Protein AF-A0A0D0CXE2-F1 (afdb_monomer)

Sequence (225 aa):
MHPHSPSPQDLVGNPVVQSDLTDAEIGMLERRLPGWIECSKDKKGDNFKAVCDELRALPYVTTLNRSQWDSRKKQYKMWMYNHGRGRAQEALTKYQQQWMARAVVVRTKKAEITALIQEKKGAQPGEAEMISNYQWAVSQVMGNMTEAELEEAEKGAMRWNSERPPLVVQADTAAHKGKQYARKFASTMWKQCGMRVVILEAWLNEAEQVMVSRWVFQVVARAPF

Foldseek 3Di:
DDDDDDDPDPDPDPPPPPQPDDPVLVVLLVVLLVVCLPDDPVCNVVSLVVSLVVSCPDPVNVPDDPVRSVVVSVSSVVVSVVSSPPPPPPPPVPPDDQFALLNLCCVVCVVVLQVCCCVPVVDHPPDPSSVVCSVVSSCVVVVPDDPVSSVVSRVLSVCCRVPNHDQQVVVVCCVPCVVVSVQVVQVSCCVPPVDFDKDWDWGAHNVRDIDIDIDGDDPDDPDDD

Organism: NCBI:txid930991

Mean predicted aligned error: 16.27 Å

Solvent-accessible surface area (backbone atoms only — not comparable to full-atom values): 13568 Å² total; per-residue (Å²): 142,82,83,85,77,82,79,94,77,90,79,82,67,77,81,72,76,77,71,94,65,51,71,72,57,48,55,52,50,60,72,48,35,62,62,61,51,74,44,52,81,86,49,44,62,61,54,50,48,54,53,48,58,58,52,47,69,36,81,72,50,62,71,49,52,73,68,56,47,57,52,48,52,50,52,52,50,51,50,49,51,63,67,38,48,59,74,64,83,68,54,87,71,66,79,67,72,78,56,40,29,68,59,41,43,58,64,76,43,40,65,60,38,51,51,50,37,31,74,78,66,67,39,51,94,88,42,73,59,40,64,72,45,42,65,58,30,47,52,52,56,60,70,71,49,52,72,68,58,51,50,49,24,38,54,48,11,54,47,32,60,74,72,55,62,58,47,58,57,48,30,53,45,43,74,75,40,39,68,58,51,54,51,51,52,43,53,48,40,30,74,78,68,72,41,84,59,78,48,77,49,74,48,44,37,76,84,70,44,81,43,76,50,77,49,79,74,84,80,79,76,80,74,88,126

Nearest PDB structures (foldseek):
  7v2q-assembly1_T  TM=4.715E-01  e=7.063E+00  Thermus thermophilus HB8

Structure (mmCIF, N/CA/C/O backbone):
data_AF-A0A0D0CXE2-F1
#
_entry.id   AF-A0A0D0CXE2-F1
#
loop_
_atom_site.group_PDB
_atom_site.id
_atom_site.type_symbol
_atom_site.label_atom_id
_atom_site.label_alt_id
_atom_site.label_comp_id
_atom_site.label_asym_id
_atom_site.label_entity_id
_atom_site.label_seq_id
_atom_site.pdbx_PDB_ins_code
_atom_site.Cartn_x
_atom_site.Cartn_y
_atom_site.Cartn_z
_atom_site.occupancy
_atom_site.B_iso_or_equiv
_atom_site.auth_seq_id
_atom_site.auth_comp_id
_atom_site.auth_asym_id
_atom_site.auth_atom_id
_atom_site.pdbx_PDB_model_num
ATOM 1 N N . MET A 1 1 ? -21.503 -32.189 -35.356 1.00 39.09 1 MET A N 1
ATOM 2 C CA . MET A 1 1 ? -20.288 -31.873 -36.132 1.00 39.09 1 MET A CA 1
ATOM 3 C C . MET A 1 1 ? -20.519 -30.593 -36.916 1.00 39.09 1 MET A C 1
ATOM 5 O O . MET A 1 1 ? -21.258 -30.620 -37.883 1.00 39.09 1 MET A O 1
ATOM 9 N N . HIS A 1 2 ? -19.987 -29.477 -36.431 1.00 31.95 2 HIS A N 1
ATOM 10 C CA . HIS A 1 2 ? -19.146 -28.511 -37.148 1.00 31.95 2 HIS A CA 1
ATOM 11 C C . HIS A 1 2 ? -18.855 -27.359 -36.170 1.00 31.95 2 HIS A C 1
ATOM 13 O O . HIS A 1 2 ? -19.727 -27.016 -35.369 1.00 31.95 2 HIS A O 1
ATOM 19 N N . PRO A 1 3 ? -17.619 -26.839 -36.143 1.00 32.34 3 PRO A N 1
ATOM 20 C CA . PRO A 1 3 ? -17.159 -25.929 -35.108 1.00 32.34 3 PRO A CA 1
ATOM 21 C C . PRO A 1 3 ? -17.537 -24.488 -35.462 1.00 32.34 3 PRO A C 1
ATOM 23 O O . PRO A 1 3 ? -17.290 -24.031 -36.576 1.00 32.34 3 PRO A O 1
ATOM 26 N N . HIS A 1 4 ? -18.109 -23.763 -34.504 1.00 30.97 4 HIS A N 1
ATOM 27 C CA . HIS A 1 4 ? -18.231 -22.315 -34.607 1.00 30.97 4 HIS A CA 1
ATOM 28 C C . HIS A 1 4 ? -16.854 -21.678 -34.400 1.00 30.97 4 HIS A C 1
ATOM 30 O O . HIS A 1 4 ? -16.266 -21.759 -33.322 1.00 30.97 4 HIS A O 1
ATOM 36 N N . SER A 1 5 ? -16.351 -21.063 -35.467 1.00 36.66 5 SER A N 1
ATOM 37 C CA . SER A 1 5 ? -15.216 -20.144 -35.463 1.00 36.66 5 SER A CA 1
ATOM 38 C C . SER A 1 5 ? -15.461 -18.983 -34.486 1.00 36.66 5 SER A C 1
ATOM 40 O O . SER A 1 5 ? -16.568 -18.439 -34.480 1.00 36.66 5 SER A O 1
ATOM 42 N N . PRO A 1 6 ? -14.465 -18.541 -33.698 1.00 33.31 6 PRO A N 1
ATOM 43 C CA . PRO A 1 6 ? -14.589 -17.316 -32.920 1.00 33.31 6 PRO A CA 1
ATOM 44 C C . PRO A 1 6 ? -14.423 -16.087 -33.822 1.00 33.31 6 PRO A C 1
ATOM 46 O O . PRO A 1 6 ? -13.453 -15.980 -34.576 1.00 33.31 6 PRO A O 1
ATOM 49 N N . SER A 1 7 ? -15.369 -15.154 -33.715 1.00 30.58 7 SER A N 1
ATOM 50 C CA . SER A 1 7 ? -15.305 -13.815 -34.306 1.00 30.58 7 SER A CA 1
ATOM 51 C C . SER A 1 7 ? -14.088 -13.020 -33.793 1.00 30.58 7 SER A C 1
ATOM 53 O O . SER A 1 7 ? -13.761 -13.095 -32.607 1.00 30.58 7 SER A O 1
ATOM 55 N N . PRO A 1 8 ? -13.428 -12.217 -34.646 1.00 36.06 8 PRO A N 1
ATOM 56 C CA . PRO A 1 8 ? -12.199 -11.506 -34.308 1.00 36.06 8 PRO A CA 1
ATOM 57 C C . PRO A 1 8 ? -12.499 -10.143 -33.669 1.00 36.06 8 PRO A C 1
ATOM 59 O O . PRO A 1 8 ? -12.524 -9.142 -34.379 1.00 36.06 8 PRO A O 1
ATOM 62 N N . GLN A 1 9 ? -12.738 -10.073 -32.353 1.00 37.38 9 GLN A N 1
ATOM 63 C CA . GLN A 1 9 ? -12.890 -8.772 -31.667 1.00 37.38 9 GLN A CA 1
ATOM 64 C C . GLN A 1 9 ? -12.234 -8.613 -30.285 1.00 37.38 9 GLN A C 1
ATOM 66 O O . GLN A 1 9 ? -12.416 -7.568 -29.678 1.00 37.38 9 GLN A O 1
ATOM 71 N N . ASP A 1 10 ? -11.360 -9.517 -29.832 1.00 34.19 10 ASP A N 1
ATOM 72 C CA . ASP A 1 10 ? -10.599 -9.294 -28.586 1.00 34.19 10 ASP A CA 1
ATOM 73 C C . ASP A 1 10 ? -9.086 -9.212 -28.822 1.00 34.19 10 ASP A C 1
ATOM 75 O O . ASP A 1 10 ? -8.303 -10.069 -28.420 1.00 34.19 10 ASP A O 1
ATOM 79 N N . LEU A 1 11 ? -8.664 -8.124 -29.466 1.00 35.59 11 LEU A N 1
ATOM 80 C CA . LEU A 1 11 ? -7.286 -7.626 -29.414 1.00 35.59 11 LEU A CA 1
ATOM 81 C C . LEU A 1 11 ? -7.286 -6.109 -29.202 1.00 35.59 11 LEU A C 1
ATOM 83 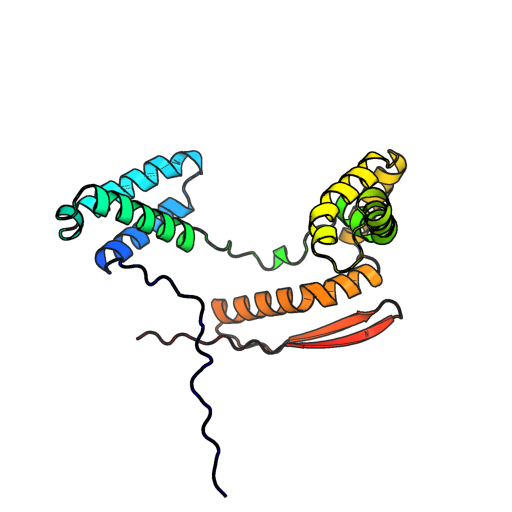O O . LEU A 1 11 ? -6.683 -5.358 -29.959 1.00 35.59 11 LEU A O 1
ATOM 87 N N . VAL A 1 12 ? -7.921 -5.638 -28.128 1.00 37.00 12 VAL A N 1
ATOM 88 C CA . VAL A 1 12 ? -7.586 -4.316 -27.576 1.00 37.00 12 VAL A CA 1
ATOM 89 C C . VAL A 1 12 ? -6.545 -4.518 -26.481 1.00 37.00 12 VAL A C 1
ATOM 91 O O . VAL A 1 12 ? -6.781 -4.365 -25.284 1.00 37.00 12 VAL A O 1
ATOM 94 N N . GLY A 1 13 ? -5.346 -4.908 -26.916 1.00 33.09 13 GLY A N 1
ATOM 95 C CA . GLY A 1 13 ? -4.155 -4.577 -26.155 1.00 33.09 13 GLY A CA 1
ATOM 96 C C . GLY A 1 13 ? -4.063 -3.056 -26.104 1.00 33.09 13 GLY A C 1
ATOM 97 O O . GLY A 1 13 ? -4.199 -2.400 -27.135 1.00 33.09 13 GLY A O 1
ATOM 98 N N . ASN A 1 14 ? -3.856 -2.490 -24.913 1.00 29.08 14 ASN A N 1
ATOM 99 C CA . ASN A 1 14 ? -3.463 -1.087 -24.779 1.00 29.08 14 ASN A CA 1
ATOM 100 C C . ASN A 1 14 ? -2.402 -0.765 -25.841 1.00 29.08 14 ASN A C 1
ATOM 102 O O . ASN A 1 14 ? -1.470 -1.570 -25.973 1.00 29.08 14 ASN A O 1
ATOM 106 N N . PRO A 1 15 ? -2.502 0.359 -26.575 1.00 27.05 15 PRO A N 1
ATOM 107 C CA . PRO A 1 15 ? -1.498 0.705 -27.561 1.00 27.05 15 PRO A CA 1
ATOM 108 C C . PRO A 1 15 ? -0.170 0.846 -26.825 1.00 27.05 15 PRO A C 1
ATOM 110 O O . PRO A 1 15 ? 0.078 1.802 -26.088 1.00 27.05 15 PRO A O 1
ATOM 113 N N . VAL A 1 16 ? 0.685 -0.161 -26.990 1.00 35.72 16 VAL A N 1
ATOM 114 C CA . VAL A 1 16 ? 2.109 0.001 -26.772 1.00 35.72 16 VAL A CA 1
ATOM 115 C C . VAL A 1 16 ? 2.475 1.083 -27.765 1.00 35.72 16 VAL A C 1
ATOM 117 O O . VAL A 1 16 ? 2.415 0.845 -28.967 1.00 35.72 16 VAL A O 1
ATOM 120 N N . VAL A 1 17 ? 2.759 2.285 -27.270 1.00 36.84 17 VAL A N 1
ATOM 121 C CA . VAL A 1 17 ? 3.390 3.323 -28.077 1.00 36.84 17 VAL A CA 1
ATOM 122 C C . VAL A 1 17 ? 4.710 2.708 -28.534 1.00 36.84 17 VAL A C 1
ATOM 124 O O . VAL A 1 17 ? 5.677 2.679 -27.772 1.00 36.84 17 VAL A O 1
ATOM 127 N N . GLN A 1 18 ? 4.712 2.100 -29.723 1.00 40.69 18 GLN A N 1
ATOM 128 C CA . GLN A 1 18 ? 5.929 1.765 -30.441 1.00 40.69 18 GLN A CA 1
ATOM 129 C C . GLN A 1 18 ? 6.691 3.079 -30.524 1.00 40.69 18 GLN A C 1
ATOM 131 O O . GLN A 1 18 ? 6.188 4.074 -31.039 1.00 40.69 18 GLN A O 1
ATOM 136 N N . SER A 1 19 ? 7.844 3.135 -29.871 1.00 55.12 19 SER A N 1
ATOM 137 C CA . SER A 1 19 ? 8.679 4.316 -29.951 1.00 55.12 19 SER A CA 1
ATOM 138 C C . SER A 1 19 ? 9.238 4.375 -31.368 1.00 55.12 19 SER A C 1
ATOM 140 O O . SER A 1 19 ? 9.949 3.451 -31.749 1.00 55.12 19 SER A O 1
ATOM 142 N N . ASP A 1 20 ? 8.973 5.451 -32.111 1.00 74.31 20 ASP A N 1
ATOM 143 C CA . ASP A 1 20 ? 9.550 5.729 -33.442 1.00 74.31 20 ASP A CA 1
ATOM 144 C C . ASP A 1 20 ? 11.071 6.009 -33.394 1.00 74.31 20 ASP A C 1
ATOM 146 O O . ASP A 1 20 ? 11.587 6.812 -34.175 1.00 74.31 20 ASP A O 1
ATOM 150 N N . LEU A 1 21 ? 11.772 5.460 -32.401 1.00 84.38 21 LEU A N 1
ATOM 151 C CA . LEU A 1 21 ? 13.201 5.625 -32.187 1.00 84.38 21 LEU A CA 1
ATOM 152 C C . LEU A 1 21 ? 13.940 4.553 -32.983 1.00 84.38 21 LEU A C 1
ATOM 154 O O . LEU A 1 21 ? 13.588 3.378 -32.933 1.00 84.38 21 LEU A O 1
ATOM 158 N N . THR A 1 22 ? 14.969 4.976 -33.697 1.00 86.62 22 THR A N 1
ATOM 159 C CA . THR A 1 22 ? 15.889 4.104 -34.424 1.00 86.62 22 THR A CA 1
ATOM 160 C C . THR A 1 22 ? 16.787 3.330 -33.460 1.00 86.62 22 THR A C 1
ATOM 162 O O . THR A 1 22 ? 17.065 3.782 -32.346 1.00 86.62 22 THR A O 1
ATOM 165 N N . ASP A 1 23 ? 17.328 2.201 -33.914 1.00 84.69 23 ASP A N 1
ATOM 166 C CA . ASP A 1 23 ? 18.249 1.382 -33.114 1.00 84.69 23 ASP A CA 1
ATOM 167 C C . ASP A 1 23 ? 19.507 2.154 -32.687 1.00 84.69 23 ASP A C 1
ATOM 169 O O . ASP A 1 23 ? 20.032 1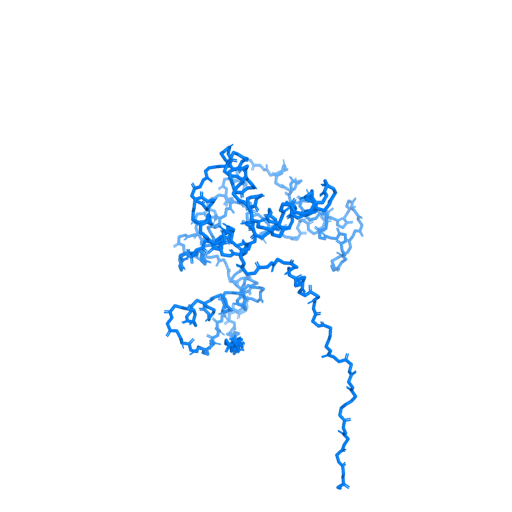.954 -31.593 1.00 84.69 23 ASP A O 1
ATOM 173 N N . ALA A 1 24 ? 19.969 3.098 -33.514 1.00 85.88 24 ALA A N 1
ATOM 174 C CA . ALA A 1 24 ? 21.099 3.965 -33.184 1.00 85.88 24 ALA A CA 1
ATOM 175 C C . ALA A 1 24 ? 20.773 4.940 -32.037 1.00 85.88 24 ALA A C 1
ATOM 177 O O . ALA A 1 24 ? 21.608 5.162 -31.155 1.00 85.88 24 ALA A O 1
ATOM 178 N N . GLU A 1 25 ? 19.561 5.506 -32.027 1.00 90.62 25 GLU A N 1
ATOM 179 C CA . GLU A 1 25 ? 19.078 6.349 -30.929 1.00 90.62 25 GLU A CA 1
ATOM 180 C C . GLU A 1 25 ? 18.903 5.514 -29.652 1.00 90.62 25 GLU A C 1
ATOM 182 O O . GLU A 1 25 ? 19.371 5.924 -28.588 1.00 90.62 25 GLU A O 1
ATOM 187 N N . ILE A 1 26 ? 18.305 4.321 -29.754 1.00 88.88 26 ILE A N 1
ATOM 188 C CA . ILE A 1 26 ? 18.117 3.401 -28.621 1.00 88.88 26 ILE A CA 1
ATOM 189 C C . ILE A 1 26 ? 19.468 2.988 -28.028 1.00 88.88 26 ILE A C 1
ATOM 191 O O . ILE A 1 26 ? 19.671 3.155 -26.828 1.00 88.88 26 ILE A O 1
ATOM 195 N N . GLY A 1 27 ? 20.426 2.552 -28.849 1.00 89.00 27 GLY A N 1
ATOM 196 C CA . GLY A 1 27 ? 21.748 2.140 -28.372 1.00 89.00 27 GLY A CA 1
ATOM 197 C C . GLY A 1 27 ? 22.517 3.270 -27.675 1.00 89.00 27 GLY A C 1
ATOM 198 O O . GLY A 1 27 ? 23.256 3.034 -26.718 1.00 89.00 27 GLY A O 1
ATOM 199 N N . MET A 1 28 ? 22.327 4.525 -28.094 1.00 91.00 28 MET A N 1
ATOM 200 C CA . MET A 1 28 ? 22.912 5.678 -27.401 1.00 91.00 28 MET A CA 1
ATOM 201 C C . MET A 1 28 ? 22.233 5.941 -26.049 1.00 91.00 28 MET A C 1
ATOM 203 O O . MET A 1 28 ? 22.914 6.195 -25.052 1.00 91.00 28 MET A O 1
ATOM 207 N N . LEU A 1 29 ? 20.903 5.847 -25.996 1.00 91.56 29 LEU A N 1
ATOM 208 C CA . LEU A 1 29 ? 20.147 5.982 -24.752 1.00 91.56 29 LEU A CA 1
ATOM 209 C C . LEU A 1 29 ? 20.511 4.878 -23.749 1.00 91.56 29 LEU A C 1
ATOM 211 O O . LEU A 1 29 ? 20.733 5.179 -22.578 1.00 91.56 29 LEU A O 1
ATOM 215 N N . GLU A 1 30 ? 20.659 3.631 -24.198 1.00 87.50 30 GLU A N 1
ATOM 216 C CA . GLU A 1 30 ? 21.101 2.499 -23.375 1.00 87.50 30 GLU A CA 1
ATOM 217 C C . GLU A 1 30 ? 22.495 2.720 -22.783 1.00 87.50 30 GLU A C 1
ATOM 219 O O . GLU A 1 30 ? 22.685 2.540 -21.581 1.00 87.50 30 GLU A O 1
ATOM 224 N N . ARG A 1 31 ? 23.460 3.200 -23.578 1.00 89.94 31 ARG A N 1
ATOM 225 C CA . ARG A 1 31 ? 24.811 3.524 -23.078 1.00 89.94 31 ARG A CA 1
ATOM 226 C C . ARG A 1 31 ? 24.806 4.593 -21.985 1.00 89.94 31 ARG A C 1
ATOM 228 O O . ARG A 1 31 ? 25.639 4.555 -21.083 1.00 89.94 31 ARG A O 1
ATOM 235 N N . ARG A 1 32 ? 23.890 5.562 -22.058 1.00 89.69 32 ARG A N 1
ATOM 236 C CA . ARG A 1 32 ? 23.777 6.666 -21.086 1.00 89.69 32 ARG A CA 1
ATOM 237 C C . ARG A 1 32 ? 22.835 6.356 -19.922 1.00 89.69 32 ARG A C 1
ATOM 239 O O . ARG A 1 32 ? 22.812 7.101 -18.939 1.00 89.69 32 ARG A O 1
ATOM 246 N N . LEU A 1 33 ? 22.093 5.254 -20.001 1.00 87.56 33 LEU A N 1
ATOM 247 C CA . LEU A 1 33 ? 21.104 4.852 -19.012 1.00 87.56 33 LEU A CA 1
ATOM 248 C C . LEU A 1 33 ? 21.686 4.642 -17.600 1.00 87.56 33 LEU A C 1
ATOM 250 O O . LEU A 1 33 ? 21.077 5.166 -16.665 1.00 87.56 33 LEU A O 1
ATOM 254 N N . PRO A 1 34 ? 22.847 3.977 -17.397 1.00 84.88 34 PRO A N 1
ATOM 255 C CA . PRO A 1 34 ? 23.426 3.814 -16.059 1.00 84.88 34 PRO A CA 1
ATOM 256 C C . PRO A 1 34 ? 23.705 5.156 -15.374 1.00 84.88 34 PRO A C 1
ATOM 258 O O . PRO A 1 34 ? 23.247 5.396 -14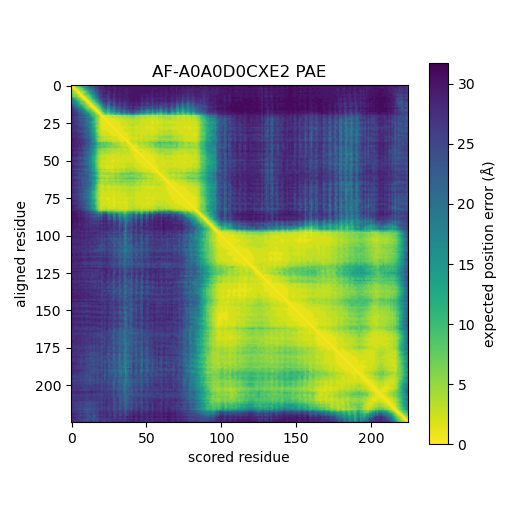.258 1.00 84.88 34 PRO A O 1
ATOM 261 N N . GLY A 1 35 ? 24.330 6.092 -16.097 1.00 83.00 35 GLY A N 1
ATOM 262 C CA . GLY A 1 35 ? 24.608 7.433 -15.582 1.00 83.00 35 GLY A CA 1
ATOM 263 C C . GLY A 1 35 ? 23.338 8.209 -15.226 1.00 83.00 35 GLY A C 1
ATOM 264 O O . GLY A 1 35 ? 23.322 8.945 -14.248 1.00 83.00 35 GLY A O 1
ATOM 265 N N . TRP A 1 36 ? 22.243 8.019 -15.963 1.00 85.50 36 TRP A N 1
ATOM 266 C CA . TRP A 1 36 ? 20.941 8.611 -15.637 1.00 85.50 36 TRP A CA 1
ATOM 267 C C . TRP A 1 36 ? 20.257 7.987 -14.406 1.00 85.50 36 TRP A C 1
ATOM 269 O O . TRP A 1 36 ? 19.517 8.681 -13.692 1.00 85.50 36 TRP A O 1
ATOM 279 N N . ILE A 1 37 ? 20.465 6.687 -14.169 1.00 81.94 37 ILE A N 1
ATOM 280 C CA . ILE A 1 37 ? 19.951 5.965 -12.995 1.00 81.94 37 ILE A CA 1
ATOM 281 C C . ILE A 1 37 ? 20.662 6.447 -11.727 1.00 81.94 37 ILE A C 1
ATOM 283 O O . ILE A 1 37 ? 19.994 6.747 -10.738 1.00 81.94 37 ILE A O 1
ATOM 287 N N . GLU A 1 38 ? 21.987 6.564 -11.776 1.00 80.50 38 GLU A N 1
ATOM 288 C CA . GLU A 1 38 ? 22.838 6.947 -10.640 1.00 80.50 38 GLU A CA 1
ATOM 289 C C . GLU A 1 38 ? 22.813 8.454 -10.345 1.00 80.50 38 GLU A C 1
ATOM 291 O O . GLU A 1 38 ? 23.099 8.895 -9.232 1.00 80.50 38 GLU A O 1
ATOM 296 N N . CYS A 1 39 ? 22.439 9.265 -11.334 1.00 81.25 39 CYS A N 1
ATOM 297 C CA . CYS A 1 39 ? 22.398 10.713 -11.218 1.00 81.25 39 CYS A CA 1
ATOM 298 C C . CYS A 1 39 ? 21.329 11.203 -10.222 1.00 81.25 39 CYS A C 1
ATOM 300 O O . CYS A 1 39 ? 20.137 10.885 -10.335 1.00 81.25 39 CYS A O 1
ATOM 302 N N . SER A 1 40 ? 21.744 12.079 -9.300 1.00 76.81 40 SER A N 1
ATOM 303 C CA . SER A 1 40 ? 20.856 12.781 -8.371 1.00 76.81 40 SER A CA 1
ATOM 304 C C . SER A 1 40 ? 19.841 13.660 -9.112 1.00 76.81 40 SER A C 1
ATOM 306 O O . SER A 1 40 ? 20.056 14.071 -10.256 1.00 76.81 40 SER A O 1
ATOM 308 N N . LYS A 1 41 ? 18.693 13.938 -8.475 1.00 80.25 41 LYS A N 1
ATOM 309 C CA . LYS A 1 41 ? 17.554 14.633 -9.106 1.00 80.25 41 LYS A CA 1
ATOM 310 C C . LYS A 1 41 ? 17.937 16.009 -9.664 1.00 80.25 41 LYS A C 1
ATOM 312 O O . LYS A 1 41 ? 17.471 16.364 -10.743 1.00 80.25 41 LYS A O 1
ATOM 317 N N . ASP A 1 42 ? 18.773 16.742 -8.941 1.00 84.00 42 ASP A N 1
ATOM 318 C CA . ASP A 1 42 ? 19.314 18.055 -9.302 1.00 84.00 42 ASP A CA 1
ATOM 319 C C . ASP A 1 42 ? 20.217 18.004 -10.545 1.00 84.00 42 ASP A C 1
ATOM 321 O O . ASP A 1 42 ? 20.181 18.919 -11.359 1.00 84.00 42 ASP A O 1
ATOM 325 N N . LYS A 1 43 ? 20.925 16.893 -10.773 1.00 85.12 43 LYS A N 1
ATOM 326 C CA . LYS A 1 43 ? 21.846 16.723 -11.909 1.00 85.12 43 LYS A CA 1
ATOM 327 C C . LYS A 1 43 ? 21.199 16.107 -13.156 1.00 85.12 43 LYS A C 1
ATOM 329 O O . LYS A 1 43 ? 21.815 16.062 -14.222 1.00 85.12 43 LYS A O 1
ATOM 334 N N . LYS A 1 44 ? 19.939 15.650 -13.071 1.00 83.94 44 LYS A N 1
ATOM 335 C CA . LYS A 1 44 ? 19.247 14.999 -14.205 1.00 83.94 44 LYS A CA 1
ATOM 336 C C . LYS A 1 44 ? 19.044 15.928 -15.400 1.00 83.94 44 LYS A C 1
ATOM 338 O O . LYS A 1 44 ? 19.019 15.449 -16.530 1.00 83.94 44 LYS A O 1
ATOM 343 N N . GLY A 1 45 ? 18.897 17.234 -15.170 1.00 86.50 45 GLY A N 1
ATOM 344 C CA . GLY A 1 45 ? 18.788 18.221 -16.248 1.00 86.50 45 GLY A CA 1
ATOM 345 C C . GLY A 1 45 ? 20.046 18.260 -17.117 1.00 86.50 45 GLY A C 1
ATOM 346 O O . GLY A 1 45 ? 19.957 18.086 -18.332 1.00 86.50 45 GLY A O 1
ATOM 347 N N . ASP A 1 46 ? 21.207 18.399 -16.479 1.00 87.56 46 ASP A N 1
ATOM 348 C CA . ASP A 1 46 ? 22.505 18.471 -17.156 1.00 87.56 46 ASP A CA 1
ATOM 349 C C . ASP A 1 46 ? 22.879 17.143 -17.815 1.00 87.56 46 ASP A C 1
ATOM 351 O O . ASP A 1 46 ? 23.329 17.116 -18.960 1.00 87.56 46 ASP A O 1
ATOM 355 N N . ASN A 1 47 ? 22.607 16.023 -17.139 1.00 87.00 47 ASN A N 1
ATOM 356 C CA . ASN A 1 47 ? 22.807 14.697 -17.716 1.00 87.00 47 ASN A CA 1
ATOM 357 C C . ASN A 1 47 ? 21.960 14.500 -18.986 1.00 87.00 47 ASN A C 1
ATOM 359 O O . ASN A 1 47 ? 22.477 14.067 -20.014 1.00 87.00 47 ASN A O 1
ATOM 363 N N . PHE A 1 48 ? 20.678 14.882 -18.954 1.00 91.31 48 PHE A N 1
ATOM 364 C CA . PHE A 1 48 ? 19.809 14.784 -20.128 1.00 91.31 48 PHE A CA 1
ATOM 365 C C . PHE A 1 48 ? 20.253 15.701 -21.269 1.00 91.31 48 PHE A C 1
ATOM 367 O O . PHE A 1 48 ? 20.093 15.346 -22.438 1.00 91.31 48 PHE A O 1
ATOM 374 N N . LYS A 1 49 ? 20.819 16.868 -20.948 1.00 91.94 49 LYS A N 1
ATOM 375 C CA . LYS A 1 49 ? 21.395 17.767 -21.948 1.00 91.94 49 LYS A CA 1
ATOM 376 C C . LYS A 1 49 ? 22.556 17.094 -22.686 1.00 91.94 49 LYS A C 1
ATOM 378 O O . LYS A 1 49 ? 22.514 17.051 -23.908 1.00 91.94 49 LYS A O 1
ATOM 383 N N . ALA A 1 50 ? 23.494 16.475 -21.967 1.00 89.81 50 ALA A N 1
ATOM 384 C CA . ALA A 1 50 ? 24.604 15.740 -22.580 1.00 89.81 50 ALA A CA 1
ATOM 385 C C . ALA A 1 50 ? 24.118 14.591 -23.488 1.00 89.81 50 ALA A C 1
ATOM 387 O O . ALA A 1 50 ? 24.587 14.440 -24.613 1.00 89.81 50 ALA A O 1
ATOM 388 N N . VAL A 1 51 ? 23.101 13.839 -23.046 1.00 91.62 51 VAL A N 1
ATOM 389 C CA . VAL A 1 51 ? 22.445 12.804 -23.869 1.00 91.62 51 VAL A CA 1
ATOM 390 C C . VAL A 1 51 ? 21.865 13.396 -25.157 1.00 91.62 51 VAL A C 1
ATOM 392 O O . VAL A 1 51 ? 22.021 12.821 -26.233 1.00 91.62 51 VAL A O 1
ATOM 395 N N . CYS A 1 52 ? 21.200 14.550 -25.065 1.00 92.62 52 CYS A N 1
ATOM 396 C CA . CYS A 1 52 ? 20.663 15.237 -26.236 1.00 92.62 52 CYS A CA 1
ATOM 397 C C . CYS A 1 52 ? 21.765 15.722 -27.183 1.00 92.62 52 CYS A C 1
ATOM 399 O O . CYS A 1 52 ? 21.572 15.638 -28.392 1.00 92.62 52 CYS A O 1
ATOM 401 N N . ASP A 1 53 ? 22.886 16.220 -26.662 1.00 91.94 53 ASP A N 1
ATOM 402 C CA . ASP A 1 53 ? 24.002 16.717 -27.471 1.00 91.94 53 ASP A CA 1
ATOM 403 C C . ASP A 1 53 ? 24.644 15.579 -28.289 1.00 91.94 53 ASP A C 1
ATOM 405 O O . ASP A 1 53 ? 24.895 15.744 -29.482 1.00 91.94 53 ASP A O 1
ATOM 409 N N . GLU A 1 54 ? 24.794 14.388 -27.702 1.00 91.06 54 GLU A N 1
ATOM 410 C CA . GLU A 1 54 ? 25.273 13.189 -28.408 1.00 91.06 54 GLU A CA 1
ATOM 411 C C . GLU A 1 54 ? 24.281 12.660 -29.440 1.00 91.06 54 GLU A C 1
ATOM 413 O O . GLU A 1 54 ? 24.656 12.362 -30.573 1.00 91.06 54 GLU A O 1
ATOM 418 N N . LEU A 1 55 ? 22.998 12.575 -29.081 1.00 91.44 55 LEU A N 1
ATOM 419 C CA . LEU A 1 55 ? 21.959 12.134 -30.014 1.00 91.44 55 LEU A CA 1
ATOM 420 C C . LEU A 1 55 ? 21.834 13.086 -31.202 1.00 91.44 55 LEU A C 1
ATOM 422 O O . LEU A 1 55 ? 21.538 12.651 -32.311 1.00 91.44 55 LEU A O 1
ATOM 426 N N . ARG A 1 56 ? 22.101 14.379 -30.995 1.00 89.25 56 ARG A N 1
ATOM 427 C CA . ARG A 1 56 ? 22.074 15.389 -32.052 1.00 89.25 56 ARG A CA 1
ATOM 428 C C . ARG A 1 56 ? 23.176 15.207 -33.094 1.00 89.25 56 ARG A C 1
ATOM 430 O O . ARG A 1 56 ? 23.016 15.701 -34.205 1.00 89.25 56 ARG A O 1
ATOM 437 N N . ALA A 1 57 ? 24.251 14.496 -32.762 1.00 88.06 57 ALA A N 1
ATOM 438 C CA . ALA A 1 57 ? 25.327 14.180 -33.694 1.00 88.06 57 ALA A CA 1
ATOM 439 C C . ALA A 1 57 ? 24.998 12.996 -34.628 1.00 88.06 57 ALA A C 1
ATOM 441 O O . ALA A 1 57 ? 25.763 12.720 -35.551 1.00 88.06 57 ALA A O 1
ATOM 442 N N . LEU A 1 58 ? 23.878 12.291 -34.419 1.00 87.38 58 LEU A N 1
ATOM 443 C CA . LEU A 1 58 ? 23.497 11.161 -35.266 1.00 87.38 58 LEU A CA 1
ATOM 444 C C . LEU A 1 58 ? 23.032 11.629 -36.660 1.00 87.38 58 LEU A C 1
ATOM 446 O O . LEU A 1 58 ? 22.221 12.554 -36.740 1.00 87.38 58 LEU A O 1
ATOM 450 N N . PRO A 1 59 ? 23.444 10.957 -37.757 1.00 83.44 59 PRO A N 1
ATOM 451 C CA . PRO A 1 59 ? 23.154 11.393 -39.130 1.00 83.44 59 PRO A CA 1
ATOM 452 C C . PRO A 1 59 ? 21.670 11.589 -39.464 1.00 83.44 59 PRO A C 1
ATOM 454 O O . PRO A 1 59 ? 21.326 12.464 -40.247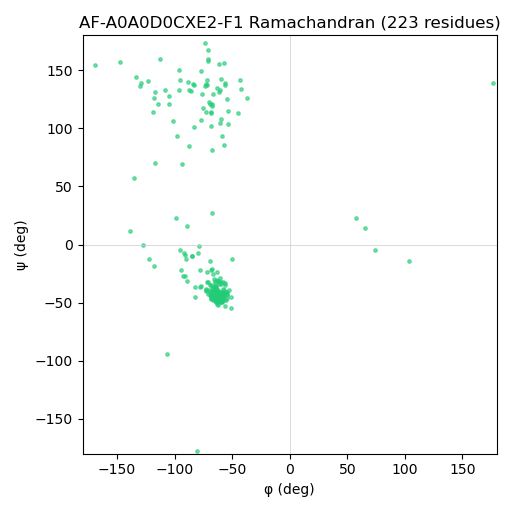 1.00 83.44 59 PRO A O 1
ATOM 457 N N . TYR A 1 60 ? 20.774 10.793 -38.877 1.00 79.81 60 TYR A N 1
ATOM 458 C CA . TYR A 1 60 ? 19.330 10.978 -39.049 1.00 79.81 60 TYR A CA 1
ATOM 459 C C . TYR A 1 60 ? 18.820 12.206 -38.278 1.00 79.81 60 TYR A C 1
ATOM 461 O O . TYR A 1 60 ? 18.021 12.992 -38.783 1.00 79.81 60 TYR A O 1
ATOM 469 N N . VAL A 1 61 ? 19.326 12.416 -37.063 1.00 82.19 61 VAL A N 1
ATOM 470 C CA . VAL A 1 61 ? 18.870 13.468 -36.148 1.00 82.19 61 VAL A CA 1
ATOM 471 C C . VAL A 1 61 ? 19.306 14.858 -36.614 1.00 82.19 61 VAL A C 1
ATOM 473 O O . VAL A 1 61 ? 18.565 15.824 -36.423 1.00 82.19 61 VAL A O 1
ATOM 476 N N . THR A 1 62 ? 20.462 14.971 -37.273 1.00 84.00 62 THR A N 1
ATOM 477 C CA . THR A 1 62 ? 20.955 16.240 -37.839 1.00 84.00 62 THR A CA 1
ATOM 478 C C . THR A 1 62 ? 20.041 16.804 -38.927 1.00 84.00 62 THR A C 1
ATOM 480 O O . THR A 1 62 ? 20.041 18.013 -39.147 1.00 84.00 62 THR A O 1
ATOM 483 N N . THR A 1 63 ? 19.234 15.957 -39.575 1.00 85.75 63 THR A N 1
ATOM 484 C CA . THR A 1 63 ? 18.286 16.366 -40.625 1.00 85.75 63 THR A CA 1
ATOM 485 C C . THR A 1 63 ? 16.937 16.850 -40.086 1.00 85.75 63 THR A C 1
ATOM 487 O O . THR A 1 63 ? 16.133 17.398 -40.840 1.00 85.75 63 THR A O 1
ATOM 490 N N . LEU A 1 64 ? 16.674 16.679 -38.785 1.00 87.50 64 LEU A N 1
ATOM 491 C CA . LEU A 1 64 ? 15.407 17.076 -38.177 1.00 87.50 64 LEU A CA 1
ATOM 492 C C . LEU A 1 64 ? 15.303 18.595 -38.050 1.00 87.50 64 LEU A C 1
ATOM 494 O O . LEU A 1 64 ? 16.220 19.282 -37.595 1.00 87.50 64 LEU A O 1
ATOM 498 N N . ASN A 1 65 ? 14.122 19.125 -38.358 1.00 91.38 65 ASN A N 1
ATOM 499 C CA . ASN A 1 65 ? 13.817 20.518 -38.064 1.00 91.38 65 ASN A CA 1
ATOM 500 C C . ASN A 1 65 ? 13.576 20.732 -36.553 1.00 91.38 65 ASN A C 1
ATOM 502 O O . ASN A 1 65 ? 13.503 19.795 -35.753 1.00 91.38 65 ASN A O 1
ATOM 506 N N . ARG A 1 66 ? 13.420 21.994 -36.140 1.00 89.56 66 ARG A N 1
ATOM 507 C CA . ARG A 1 66 ? 13.280 22.361 -34.722 1.00 89.56 66 ARG A CA 1
ATOM 508 C C . ARG A 1 66 ? 12.094 21.683 -34.024 1.00 89.56 66 ARG A C 1
ATOM 510 O O . ARG A 1 66 ? 12.257 21.213 -32.901 1.00 89.56 66 ARG A O 1
ATOM 517 N N . SER A 1 67 ? 10.923 21.620 -34.660 1.00 88.88 67 SER A N 1
ATOM 518 C CA . SER A 1 67 ? 9.728 21.032 -34.037 1.00 88.88 67 SER A CA 1
ATOM 519 C C . SER A 1 67 ? 9.829 19.509 -33.943 1.00 88.88 67 SER A C 1
ATOM 521 O O . SER A 1 67 ? 9.469 18.927 -32.917 1.00 88.88 67 SER A O 1
ATOM 523 N N . GLN A 1 68 ? 10.399 18.867 -34.965 1.00 87.25 68 GLN A N 1
ATOM 524 C CA . GLN A 1 68 ? 10.718 17.440 -34.958 1.00 87.25 68 GLN A CA 1
ATOM 525 C C . GLN A 1 68 ? 11.732 17.106 -33.859 1.00 87.25 68 GLN A C 1
ATOM 527 O O . GLN A 1 68 ? 11.531 16.152 -33.109 1.00 87.25 68 GLN A O 1
ATOM 532 N N . TRP A 1 69 ? 12.767 17.931 -33.692 1.00 91.56 69 TRP A N 1
ATOM 533 C CA . TRP A 1 69 ? 13.754 17.784 -32.623 1.00 91.56 69 TRP A CA 1
ATOM 534 C C . TRP A 1 69 ? 13.141 17.939 -31.226 1.00 91.56 69 TRP A C 1
ATOM 536 O O . TRP A 1 69 ? 13.424 17.150 -30.323 1.00 91.56 69 TRP A O 1
ATOM 546 N N . ASP A 1 70 ? 12.262 18.923 -31.032 1.00 90.31 70 ASP A N 1
ATOM 547 C CA . ASP A 1 70 ? 11.570 19.114 -29.756 1.00 90.31 70 ASP A CA 1
ATOM 548 C C . ASP A 1 70 ? 10.638 17.939 -29.421 1.00 90.31 70 ASP A C 1
ATOM 550 O O . ASP A 1 70 ? 10.581 17.512 -28.263 1.00 90.31 70 ASP A O 1
ATOM 554 N N . SER A 1 71 ? 9.962 17.366 -30.423 1.00 89.38 71 SER A N 1
ATOM 555 C CA . SER A 1 71 ? 9.178 16.135 -30.265 1.00 89.38 71 SER A CA 1
ATOM 556 C C . SER A 1 71 ? 10.074 14.944 -29.902 1.00 89.38 71 SER A C 1
ATOM 558 O O . SER A 1 71 ? 9.814 14.234 -28.926 1.00 89.38 71 SER A O 1
ATOM 560 N N . ARG A 1 72 ? 11.198 14.780 -30.607 1.00 90.06 72 ARG A N 1
ATOM 561 C CA . ARG A 1 72 ? 12.138 13.674 -30.398 1.00 90.06 72 ARG A CA 1
ATOM 562 C C . ARG A 1 72 ? 12.786 13.711 -29.009 1.00 90.06 72 ARG A C 1
ATOM 564 O O . ARG A 1 72 ? 12.823 12.691 -28.326 1.00 90.06 72 ARG A O 1
ATOM 571 N N . LYS A 1 73 ? 13.153 14.895 -28.499 1.00 92.56 73 LYS A N 1
ATOM 572 C CA . LYS A 1 73 ? 13.616 15.068 -27.106 1.00 92.56 73 LYS A CA 1
ATOM 573 C C . LYS A 1 73 ? 12.585 14.606 -26.075 1.00 92.56 73 LYS A C 1
ATOM 575 O O . LYS A 1 73 ? 12.964 14.026 -25.059 1.00 92.56 73 LYS A O 1
ATOM 580 N N . LYS A 1 74 ? 11.284 14.839 -26.301 1.00 92.00 74 LYS A N 1
ATOM 581 C CA . LYS A 1 74 ? 10.237 14.329 -25.395 1.00 92.00 74 LYS A CA 1
ATOM 582 C C . LYS A 1 74 ? 10.217 12.801 -25.392 1.00 92.00 74 LYS A C 1
ATOM 584 O O . LYS A 1 74 ? 10.110 12.217 -24.316 1.00 92.00 74 LYS A O 1
ATOM 589 N N . GLN A 1 75 ? 10.375 12.173 -26.558 1.00 91.56 75 GLN A N 1
ATOM 590 C CA . GLN A 1 75 ? 10.454 10.715 -26.679 1.00 91.56 75 GLN A CA 1
ATOM 591 C C . GLN A 1 75 ? 11.693 10.151 -25.971 1.00 91.56 75 GLN A C 1
ATOM 593 O O . GLN A 1 75 ? 11.551 9.229 -25.174 1.00 91.56 75 GLN A O 1
ATOM 598 N N . TYR A 1 76 ? 12.874 10.751 -26.152 1.00 92.88 76 TYR A N 1
ATOM 599 C CA . TYR A 1 76 ? 14.091 10.354 -25.428 1.00 92.88 76 TYR A CA 1
ATOM 600 C C . TYR A 1 76 ? 13.930 10.474 -23.919 1.00 92.88 76 TYR A C 1
ATOM 602 O O . TYR A 1 76 ? 14.248 9.552 -23.173 1.00 92.88 76 TYR A O 1
ATOM 610 N N . LYS A 1 77 ? 13.389 11.608 -23.458 1.00 90.62 77 LYS A N 1
ATOM 611 C CA . LYS A 1 77 ? 13.130 11.843 -22.039 1.00 90.62 77 LYS A CA 1
ATOM 612 C C . LYS A 1 77 ? 12.192 10.769 -21.497 1.00 90.62 77 LYS A C 1
ATOM 614 O O . LYS A 1 77 ? 12.502 10.145 -20.488 1.00 90.62 77 LYS A O 1
ATOM 619 N N . MET A 1 78 ? 11.079 10.518 -22.186 1.00 89.00 78 MET A N 1
ATOM 620 C CA . MET A 1 78 ? 10.118 9.478 -21.819 1.00 89.00 78 MET A CA 1
ATOM 621 C C . MET A 1 78 ? 10.775 8.093 -21.765 1.00 89.00 78 MET A C 1
ATOM 623 O O . MET A 1 78 ? 10.592 7.372 -20.786 1.00 89.00 78 MET A O 1
ATOM 627 N N . TRP A 1 79 ? 11.592 7.747 -22.762 1.00 91.56 79 TRP A N 1
ATOM 628 C CA . TRP A 1 79 ? 12.331 6.488 -22.806 1.00 91.56 79 TRP A CA 1
ATOM 629 C C . TRP A 1 79 ? 13.267 6.352 -21.598 1.00 91.56 79 TRP A C 1
ATOM 631 O O . TRP A 1 79 ? 13.171 5.366 -20.870 1.00 91.56 79 TRP A O 1
ATOM 641 N N . MET A 1 80 ? 14.080 7.373 -21.304 1.00 88.06 80 MET A N 1
ATOM 642 C CA . MET A 1 80 ? 15.002 7.385 -20.159 1.00 88.06 80 MET A CA 1
ATOM 643 C C . MET A 1 80 ? 14.266 7.331 -18.817 1.00 88.06 80 MET A C 1
ATOM 645 O O . MET A 1 80 ? 14.736 6.697 -17.877 1.00 88.06 80 MET A O 1
ATOM 649 N N . TYR A 1 81 ? 13.094 7.958 -18.683 1.00 84.38 81 TYR A N 1
ATOM 650 C CA . TYR A 1 81 ? 12.280 7.820 -17.471 1.00 84.38 81 TYR A CA 1
ATOM 651 C C . TYR A 1 81 ? 11.689 6.419 -17.324 1.00 84.38 81 TYR A C 1
ATOM 653 O O . TYR A 1 81 ? 11.680 5.888 -16.215 1.00 84.38 81 TYR A O 1
ATOM 661 N N . ASN A 1 82 ? 11.211 5.818 -18.411 1.00 82.12 82 ASN A N 1
ATOM 662 C CA . ASN A 1 82 ? 10.595 4.494 -18.381 1.00 82.12 82 ASN A CA 1
ATOM 663 C C . ASN A 1 82 ? 11.619 3.385 -18.113 1.00 82.12 82 ASN A C 1
ATOM 665 O O . ASN A 1 82 ? 11.325 2.471 -17.346 1.00 82.12 82 ASN A O 1
ATOM 669 N N . HIS A 1 83 ? 12.816 3.498 -18.690 1.00 77.31 83 HIS A N 1
ATOM 670 C CA . HIS A 1 83 ? 13.890 2.509 -18.553 1.00 77.31 83 HIS A CA 1
ATOM 671 C C . HIS A 1 83 ? 14.824 2.812 -17.374 1.00 77.31 83 HIS A C 1
ATOM 673 O O . HIS A 1 83 ? 15.391 1.903 -16.779 1.00 77.31 83 HIS A O 1
ATOM 679 N N . GLY A 1 84 ? 14.948 4.085 -16.987 1.00 72.25 84 GLY A N 1
ATOM 680 C CA . GLY A 1 84 ? 15.758 4.543 -15.854 1.00 72.25 84 GLY A CA 1
ATOM 681 C C . GLY A 1 84 ? 14.998 4.585 -14.534 1.00 72.25 84 GLY A C 1
ATOM 682 O O . GLY A 1 84 ? 15.606 4.644 -13.466 1.00 72.25 84 GLY A O 1
ATOM 683 N N . ARG A 1 85 ? 13.663 4.468 -14.564 1.00 63.91 85 ARG A N 1
ATOM 684 C CA . ARG A 1 85 ? 12.954 3.819 -13.464 1.00 63.91 85 ARG A CA 1
ATOM 685 C C . ARG A 1 85 ? 13.351 2.353 -13.510 1.00 63.91 85 ARG A C 1
ATOM 687 O O . ARG A 1 85 ? 12.582 1.497 -13.945 1.00 63.91 85 ARG A O 1
ATOM 694 N N . GLY A 1 86 ? 14.522 2.059 -12.950 1.00 51.47 86 GLY A N 1
ATOM 695 C CA . GLY A 1 86 ? 14.661 0.811 -12.237 1.00 51.47 86 GLY A CA 1
ATOM 696 C C . GLY A 1 86 ? 13.400 0.708 -11.392 1.00 51.47 86 GLY A C 1
ATOM 697 O O . GLY A 1 86 ? 13.166 1.520 -10.493 1.00 51.47 86 GLY A O 1
ATOM 698 N N . ARG A 1 87 ? 12.533 -0.268 -11.692 1.00 49.94 87 ARG A N 1
ATOM 699 C CA . ARG A 1 87 ? 11.834 -0.897 -10.583 1.00 49.94 87 ARG A CA 1
ATOM 700 C C . ARG A 1 87 ? 13.007 -1.294 -9.729 1.00 49.94 87 ARG A C 1
ATOM 702 O O . ARG A 1 87 ? 13.738 -2.189 -10.150 1.00 49.94 87 ARG A O 1
ATOM 709 N N . ALA A 1 88 ? 13.253 -0.541 -8.653 1.00 44.94 88 ALA A N 1
ATOM 710 C CA . ALA A 1 88 ? 14.190 -0.954 -7.637 1.00 44.94 88 ALA A CA 1
ATOM 711 C C . ALA A 1 88 ? 13.987 -2.459 -7.546 1.00 44.94 88 ALA A C 1
ATOM 713 O O . ALA A 1 88 ? 12.834 -2.921 -7.545 1.00 44.94 88 ALA A O 1
ATOM 714 N N . GLN A 1 89 ? 15.073 -3.209 -7.688 1.00 47.03 89 GLN A N 1
ATOM 715 C CA . GLN A 1 89 ? 15.073 -4.617 -7.365 1.00 47.03 89 GLN A CA 1
ATOM 716 C C . GLN A 1 89 ? 14.641 -4.619 -5.900 1.00 47.03 89 GLN A C 1
ATOM 718 O O . GLN A 1 89 ? 15.448 -4.403 -5.005 1.00 47.03 89 GLN A O 1
ATOM 723 N N . GLU A 1 90 ? 13.326 -4.604 -5.678 1.00 46.72 90 GLU A N 1
ATOM 724 C CA . GLU A 1 90 ? 12.729 -4.474 -4.371 1.00 46.72 90 GLU A CA 1
ATOM 725 C C . GLU A 1 90 ? 13.125 -5.788 -3.762 1.00 46.72 90 GLU A C 1
ATOM 727 O O . GLU A 1 90 ? 12.609 -6.839 -4.157 1.00 46.72 90 GLU A O 1
ATOM 732 N N . ALA A 1 91 ? 14.149 -5.711 -2.916 1.00 46.88 91 ALA A N 1
ATOM 733 C CA . ALA A 1 91 ? 14.591 -6.812 -2.111 1.00 46.88 91 ALA A CA 1
ATOM 734 C C . ALA A 1 91 ? 13.337 -7.484 -1.552 1.00 46.88 91 ALA A C 1
ATOM 736 O O . ALA A 1 91 ? 12.344 -6.821 -1.224 1.00 46.88 91 ALA A O 1
ATOM 737 N N . LEU A 1 92 ? 13.371 -8.811 -1.489 1.00 48.97 92 LEU A N 1
ATOM 738 C CA . LEU A 1 92 ? 12.284 -9.648 -0.982 1.00 48.97 92 LEU A CA 1
ATOM 739 C C . LEU A 1 92 ? 11.775 -9.182 0.407 1.00 48.97 92 LEU A C 1
ATOM 741 O O . LEU A 1 92 ? 10.700 -9.576 0.831 1.00 48.97 92 LEU A O 1
ATOM 745 N N . THR A 1 93 ? 12.493 -8.285 1.084 1.00 46.72 93 THR A N 1
ATOM 746 C CA . THR A 1 93 ? 12.126 -7.568 2.309 1.00 46.72 93 THR A CA 1
ATOM 747 C C . THR A 1 93 ? 11.012 -6.519 2.183 1.00 46.72 93 THR A C 1
ATOM 749 O O . THR A 1 93 ? 10.462 -6.131 3.208 1.00 46.72 93 THR A O 1
ATOM 752 N N . LYS A 1 94 ? 10.602 -6.062 0.988 1.00 51.41 94 LYS A N 1
ATOM 753 C CA . LYS A 1 94 ? 9.542 -5.029 0.868 1.00 51.41 94 LYS A CA 1
ATOM 754 C C . LYS A 1 94 ? 8.106 -5.547 1.039 1.00 51.41 94 LYS A C 1
ATOM 756 O O . LYS A 1 94 ? 7.165 -4.762 0.937 1.00 51.41 94 LYS A O 1
ATOM 761 N N . TYR A 1 95 ? 7.915 -6.850 1.257 1.00 55.44 95 TYR A N 1
ATOM 762 C CA . TYR A 1 95 ? 6.574 -7.418 1.443 1.00 55.44 95 TYR A CA 1
ATOM 763 C C . TYR A 1 95 ? 5.949 -7.055 2.792 1.00 55.44 95 TYR A C 1
ATOM 765 O O . TYR A 1 95 ? 4.724 -7.003 2.884 1.00 55.44 95 TYR A O 1
ATOM 773 N N . GLN A 1 96 ? 6.761 -6.721 3.797 1.00 56.31 96 GLN A N 1
ATOM 774 C CA . GLN A 1 96 ? 6.281 -6.166 5.058 1.00 56.31 96 GLN A CA 1
ATOM 775 C C . GLN A 1 96 ? 6.421 -4.647 5.031 1.00 56.31 96 GLN A C 1
ATOM 777 O O . GLN A 1 96 ? 7.463 -4.081 5.353 1.00 56.31 96 GLN A O 1
ATOM 782 N N . GLN A 1 97 ? 5.353 -3.967 4.622 1.00 67.12 97 GLN A N 1
ATOM 783 C CA . GLN A 1 97 ? 5.219 -2.556 4.945 1.00 67.12 97 GLN A CA 1
ATOM 784 C C . GLN A 1 97 ? 4.948 -2.462 6.449 1.00 67.12 97 GLN A C 1
ATOM 786 O O . GLN A 1 97 ? 3.997 -3.076 6.930 1.00 67.12 97 GLN A O 1
ATOM 791 N N . GLN A 1 98 ? 5.792 -1.733 7.183 1.00 83.38 98 GLN A N 1
ATOM 792 C CA . GLN A 1 98 ? 5.565 -1.511 8.608 1.00 83.38 98 GLN A CA 1
ATOM 793 C C . GLN A 1 98 ? 4.229 -0.786 8.815 1.00 83.38 98 GLN A C 1
ATOM 795 O O . GLN A 1 98 ? 3.917 0.197 8.135 1.00 83.38 98 GLN A O 1
ATOM 800 N N . TRP A 1 99 ? 3.437 -1.288 9.756 1.00 90.38 99 TRP A N 1
ATOM 801 C CA . TRP A 1 99 ? 2.243 -0.636 10.259 1.00 90.38 99 TRP A CA 1
ATOM 802 C C . TRP A 1 99 ? 2.633 0.672 10.942 1.00 90.38 99 TRP A C 1
ATOM 804 O O . TRP A 1 99 ? 3.579 0.724 11.722 1.00 90.38 99 TRP A O 1
ATOM 814 N N . MET A 1 100 ? 1.890 1.730 10.637 1.00 94.44 100 MET A N 1
ATOM 815 C CA . MET A 1 100 ? 1.985 3.032 11.300 1.00 94.44 100 MET A CA 1
ATOM 816 C C . MET A 1 100 ? 0.700 3.279 12.089 1.00 94.44 100 MET A C 1
ATOM 818 O O . MET A 1 100 ? -0.338 2.716 11.731 1.00 94.44 100 MET A O 1
ATOM 822 N N . ALA A 1 101 ? 0.725 4.179 13.075 1.00 93.81 101 ALA A N 1
ATOM 823 C CA . ALA A 1 101 ? -0.464 4.553 13.851 1.00 93.81 101 ALA A CA 1
ATOM 824 C C . ALA A 1 101 ? -1.649 4.924 12.956 1.00 93.81 101 ALA A C 1
ATOM 826 O O . ALA A 1 101 ? -2.745 4.393 13.099 1.00 93.81 101 ALA A O 1
ATOM 827 N N . ARG A 1 102 ? -1.400 5.729 11.917 1.00 94.81 102 ARG A N 1
ATOM 828 C CA . ARG A 1 102 ? -2.406 6.060 10.900 1.00 94.81 102 ARG A CA 1
ATOM 829 C C . ARG A 1 102 ? -3.035 4.823 10.252 1.00 94.81 102 ARG A C 1
ATOM 831 O O . ARG A 1 102 ? -4.239 4.798 10.025 1.00 94.81 102 ARG A O 1
ATOM 838 N N . ALA A 1 103 ? -2.237 3.805 9.930 1.00 92.44 103 ALA A N 1
ATOM 839 C CA . ALA A 1 103 ? -2.743 2.574 9.328 1.00 92.44 103 ALA A CA 1
ATOM 840 C C . ALA A 1 103 ? -3.576 1.757 10.326 1.00 92.44 103 ALA A C 1
ATOM 842 O O . ALA A 1 103 ? -4.578 1.172 9.926 1.00 92.44 103 ALA A O 1
ATOM 843 N N . VAL A 1 104 ? -3.206 1.762 11.610 1.00 94.25 104 VAL A N 1
ATOM 844 C CA . VAL A 1 104 ? -4.013 1.165 12.683 1.00 94.25 104 VAL A CA 1
ATOM 845 C C . VAL A 1 104 ? -5.351 1.889 12.796 1.00 94.25 104 VAL A C 1
ATOM 847 O O . VAL A 1 104 ? -6.382 1.237 12.674 1.00 94.25 104 VAL A O 1
ATOM 850 N N . VAL A 1 105 ? -5.349 3.223 12.895 1.00 95.19 105 VAL A N 1
ATOM 851 C CA . VAL A 1 105 ? -6.567 4.052 12.980 1.00 95.19 105 VAL A CA 1
ATOM 852 C C . VAL A 1 105 ? -7.513 3.797 11.811 1.00 95.19 105 VAL A C 1
ATOM 854 O O . VAL A 1 105 ? -8.697 3.550 12.013 1.00 95.19 105 VAL A O 1
ATOM 857 N N . VAL A 1 106 ? -6.999 3.794 10.579 1.00 93.94 106 VAL A N 1
ATOM 858 C CA . VAL A 1 106 ? -7.805 3.529 9.374 1.00 93.94 106 VAL A CA 1
ATOM 859 C C . VAL A 1 106 ? -8.530 2.181 9.458 1.00 93.94 106 VAL A C 1
ATOM 861 O O . VAL A 1 106 ? -9.646 2.039 8.957 1.00 93.94 106 VAL A O 1
ATOM 864 N N . ARG A 1 107 ? -7.901 1.179 10.081 1.00 92.88 107 ARG A N 1
ATOM 865 C CA . ARG A 1 107 ? -8.462 -0.166 10.227 1.00 92.88 107 ARG A CA 1
ATOM 866 C C . ARG A 1 107 ? -9.424 -0.267 11.406 1.00 92.88 107 ARG A C 1
ATOM 868 O O . ARG A 1 107 ? -10.496 -0.839 11.240 1.00 92.88 107 ARG A O 1
ATOM 875 N N . THR A 1 108 ? -9.067 0.285 12.561 1.00 92.88 108 THR A N 1
ATOM 876 C CA . THR A 1 108 ? -9.858 0.175 13.794 1.00 92.88 108 THR A CA 1
ATOM 877 C C . THR A 1 108 ? -11.060 1.117 13.803 1.00 92.88 108 THR A C 1
ATOM 879 O O . THR A 1 108 ? -12.139 0.717 14.227 1.00 92.88 108 THR A O 1
ATOM 882 N N . LYS A 1 109 ? -10.925 2.328 13.252 1.00 94.25 109 LYS A N 1
ATOM 883 C CA . LYS A 1 109 ? -11.989 3.344 13.157 1.00 94.25 109 LYS A CA 1
ATOM 884 C C . LYS A 1 109 ? -12.679 3.367 11.781 1.00 94.25 109 LYS A C 1
ATOM 886 O O . LYS A 1 109 ? -13.290 4.362 11.400 1.00 94.25 109 LYS A O 1
ATOM 891 N N . LYS A 1 110 ? -12.633 2.269 11.007 1.00 92.75 110 LYS A N 1
ATOM 892 C CA . LYS A 1 110 ? -13.235 2.185 9.653 1.00 92.75 110 LYS A CA 1
ATOM 893 C C . LYS A 1 110 ? -14.726 2.553 9.635 1.00 92.75 110 LYS A C 1
ATOM 895 O O . LYS A 1 110 ? -15.171 3.230 8.707 1.00 92.75 110 LYS A O 1
ATOM 900 N N . ALA A 1 111 ? -15.487 2.103 10.634 1.00 93.69 111 ALA A N 1
ATOM 901 C CA . ALA A 1 111 ? -16.914 2.401 10.751 1.00 93.69 111 ALA A CA 1
ATOM 902 C C . ALA A 1 111 ? -17.162 3.899 10.990 1.00 93.69 111 ALA A C 1
ATOM 904 O O . ALA A 1 111 ? -17.982 4.491 10.298 1.00 93.69 111 ALA A O 1
ATOM 905 N N . GLU A 1 112 ? -16.391 4.521 11.883 1.00 95.75 112 GLU A N 1
ATOM 906 C CA . GLU A 1 112 ? -16.450 5.960 12.170 1.00 95.75 112 GLU A CA 1
ATOM 907 C C . GLU A 1 112 ? -16.103 6.797 10.931 1.00 95.75 112 GLU A C 1
ATOM 909 O O . GLU A 1 112 ? -16.842 7.705 10.563 1.00 95.75 112 GLU A O 1
ATOM 914 N N . ILE A 1 113 ? -15.035 6.428 10.214 1.00 96.50 113 ILE A N 1
ATOM 915 C CA . ILE A 1 113 ? -14.648 7.073 8.949 1.00 96.50 113 ILE A CA 1
ATOM 916 C C . ILE A 1 113 ? -15.783 6.974 7.920 1.00 96.50 113 ILE A C 1
ATOM 918 O O . ILE A 1 113 ? -16.096 7.950 7.245 1.00 96.50 113 ILE A O 1
ATOM 922 N N . THR A 1 114 ? -16.405 5.800 7.796 1.00 95.19 114 THR A N 1
ATOM 923 C CA . THR A 1 114 ? -17.501 5.561 6.843 1.00 95.19 114 THR A CA 1
ATOM 924 C C . THR A 1 114 ? -18.738 6.382 7.208 1.00 95.19 114 THR A C 1
ATOM 926 O O . THR A 1 114 ? -19.304 7.043 6.339 1.00 95.19 114 THR A O 1
ATOM 929 N N . ALA A 1 115 ? -19.116 6.388 8.488 1.00 96.06 115 ALA A N 1
ATOM 930 C CA . ALA A 1 115 ? -20.245 7.158 8.999 1.00 96.06 115 ALA A CA 1
ATOM 931 C C . ALA A 1 115 ? -20.037 8.664 8.797 1.00 96.06 115 ALA A C 1
ATOM 933 O O . ALA A 1 115 ? -20.948 9.352 8.348 1.00 96.06 115 ALA A O 1
ATOM 934 N N . LEU A 1 116 ? -18.821 9.169 9.027 1.00 96.44 116 LEU A N 1
ATOM 935 C CA . LEU A 1 116 ? -18.501 10.580 8.819 1.00 96.44 116 LEU A CA 1
ATOM 936 C C . LEU A 1 116 ? -18.673 11.007 7.353 1.00 96.44 116 LEU A C 1
ATOM 938 O O . LEU A 1 116 ? -19.153 12.108 7.080 1.00 96.44 116 LEU A O 1
ATOM 942 N N . ILE A 1 117 ? -18.292 10.149 6.400 1.00 96.44 117 ILE A N 1
ATOM 943 C CA . ILE A 1 117 ? -18.495 10.429 4.972 1.00 96.44 117 ILE A CA 1
ATOM 944 C C . ILE A 1 117 ? -19.990 10.438 4.648 1.00 96.44 117 ILE A C 1
ATOM 946 O O . ILE A 1 117 ? -20.460 11.382 4.017 1.00 96.44 117 ILE A O 1
ATOM 950 N N . GLN A 1 118 ? -20.744 9.444 5.116 1.00 95.50 118 GLN A N 1
ATOM 951 C CA . GLN A 1 118 ? -22.191 9.390 4.896 1.00 95.50 118 GLN A CA 1
ATOM 952 C C . GLN A 1 118 ? -22.896 10.625 5.470 1.00 95.50 118 GLN A C 1
ATOM 954 O O . GLN A 1 118 ? -23.676 11.265 4.773 1.00 95.50 118 GLN A O 1
ATOM 959 N N . GLU A 1 119 ? -22.579 11.010 6.706 1.00 95.81 119 GLU A N 1
ATOM 960 C CA . GLU A 1 119 ? -23.224 12.134 7.391 1.00 95.81 119 GLU A CA 1
ATOM 961 C C . GLU A 1 119 ? -22.883 13.484 6.743 1.00 95.81 119 GLU A C 1
ATOM 963 O O . GLU A 1 119 ? -23.758 14.324 6.545 1.00 95.81 119 GLU A O 1
ATOM 968 N N . LYS A 1 120 ? -21.606 13.722 6.419 1.00 95.38 120 LYS A N 1
ATOM 969 C CA . LYS A 1 120 ? -21.141 15.047 5.970 1.00 95.38 120 LYS A CA 1
ATOM 970 C C . LYS A 1 120 ? -21.117 15.222 4.459 1.00 95.38 120 LYS A C 1
ATOM 972 O O . LYS A 1 120 ? -21.064 16.358 3.990 1.00 95.38 120 LYS A O 1
ATOM 977 N N . LYS A 1 121 ? -21.064 14.128 3.701 1.00 93.38 121 LYS A N 1
ATOM 978 C CA . LYS A 1 121 ? -20.927 14.136 2.237 1.00 93.38 121 LYS A CA 1
ATOM 979 C C . LYS A 1 121 ? -22.067 13.410 1.529 1.00 93.38 121 LYS A C 1
ATOM 981 O O . LYS A 1 121 ? -22.178 13.560 0.322 1.00 93.38 121 LYS A O 1
ATOM 986 N N . GLY A 1 122 ? -22.899 12.649 2.242 1.00 91.81 122 GLY A N 1
ATOM 987 C CA . GLY A 1 122 ? -24.036 11.925 1.665 1.00 91.81 122 GLY A CA 1
ATOM 988 C C . GLY A 1 122 ? -23.668 10.681 0.850 1.00 91.81 122 GLY A C 1
ATOM 989 O O . GLY A 1 122 ? -24.571 9.962 0.431 1.00 91.81 122 GLY A O 1
ATOM 990 N N . ALA A 1 123 ? -22.376 10.404 0.646 1.00 93.19 123 ALA A N 1
ATOM 991 C CA . ALA A 1 123 ? -21.917 9.295 -0.185 1.00 93.19 123 ALA A CA 1
ATOM 992 C C . ALA A 1 123 ? -22.124 7.939 0.506 1.00 93.19 123 ALA A C 1
ATOM 994 O O . ALA A 1 123 ? -21.818 7.776 1.692 1.00 93.19 123 ALA A O 1
ATOM 995 N N . GLN A 1 124 ? -22.613 6.955 -0.248 1.00 90.25 124 GLN A N 1
ATOM 996 C CA . GLN A 1 124 ? -22.893 5.601 0.234 1.00 90.25 124 GLN A CA 1
ATOM 997 C C . GLN A 1 124 ? -21.745 4.624 -0.058 1.00 90.25 124 GLN A C 1
ATOM 999 O O . GLN A 1 124 ? -21.042 4.769 -1.062 1.00 90.25 124 GLN A O 1
ATOM 1004 N N . PRO A 1 125 ? -21.539 3.578 0.772 1.00 87.56 125 PRO A N 1
ATOM 1005 C CA . PRO A 1 125 ? -20.491 2.588 0.552 1.00 87.56 125 PRO A CA 1
ATOM 1006 C C . PRO A 1 125 ? -20.596 1.963 -0.843 1.00 87.56 125 PRO A C 1
ATOM 1008 O O . PRO A 1 125 ? -21.631 1.418 -1.211 1.00 87.56 125 PRO A O 1
ATOM 1011 N N . GLY A 1 126 ? -19.504 2.020 -1.607 1.00 86.06 126 GLY A N 1
ATOM 1012 C CA . GLY A 1 126 ? -19.445 1.518 -2.985 1.00 86.06 126 GLY A CA 1
ATOM 1013 C C . GLY A 1 126 ? -19.496 2.609 -4.057 1.00 86.06 126 GLY A C 1
ATOM 1014 O O . GLY A 1 126 ? -19.118 2.344 -5.197 1.00 86.06 126 GLY A O 1
ATOM 1015 N N . GLU A 1 127 ? -19.868 3.839 -3.707 1.00 89.88 127 GLU A N 1
ATOM 1016 C CA . GLU A 1 127 ? -19.830 4.971 -4.633 1.00 89.88 127 GLU A CA 1
ATOM 1017 C C . GLU A 1 127 ? -18.404 5.502 -4.828 1.00 89.88 127 GLU A C 1
ATOM 1019 O O . GLU A 1 127 ? -17.568 5.476 -3.919 1.00 89.88 127 GLU A O 1
ATOM 1024 N N . ALA A 1 128 ? -18.117 6.044 -6.015 1.00 91.12 128 ALA A N 1
ATOM 1025 C CA . ALA A 1 128 ? -16.820 6.660 -6.308 1.00 91.12 128 ALA A CA 1
ATOM 1026 C C . ALA A 1 128 ? -16.494 7.809 -5.334 1.00 91.12 128 ALA A C 1
ATOM 1028 O O . ALA A 1 128 ? -15.334 8.006 -4.959 1.00 91.12 128 ALA A O 1
ATOM 1029 N N . GLU A 1 129 ? -17.525 8.520 -4.874 1.00 91.31 129 GLU A N 1
ATOM 1030 C CA . GLU A 1 129 ? -17.406 9.613 -3.912 1.00 91.31 129 GLU A CA 1
ATOM 1031 C C . GLU A 1 129 ? -16.945 9.154 -2.524 1.00 91.31 129 GLU A C 1
ATOM 1033 O O . GLU A 1 129 ? -16.295 9.920 -1.811 1.00 91.31 129 GLU A O 1
ATOM 1038 N N . MET A 1 130 ? -17.176 7.893 -2.141 1.00 92.88 130 MET A N 1
ATOM 1039 C CA . MET A 1 130 ? -16.603 7.358 -0.900 1.00 92.88 130 MET A CA 1
ATOM 1040 C C . MET A 1 130 ? -15.083 7.334 -0.957 1.00 92.88 130 MET A C 1
ATOM 1042 O O . MET A 1 130 ? -14.416 7.678 0.016 1.00 92.88 130 MET A O 1
ATOM 1046 N N . ILE A 1 131 ? -14.524 6.939 -2.102 1.00 90.12 131 ILE A N 1
ATOM 1047 C CA . ILE A 1 131 ? -13.076 6.817 -2.278 1.00 90.12 131 ILE A CA 1
ATOM 1048 C C . ILE A 1 131 ? -12.430 8.203 -2.268 1.00 90.12 131 ILE A C 1
ATOM 1050 O O . ILE A 1 131 ? -11.406 8.393 -1.607 1.00 90.12 131 ILE A O 1
ATOM 1054 N N . SER A 1 132 ? -13.030 9.178 -2.960 1.00 91.88 132 SER A N 1
ATOM 1055 C CA . SER A 1 132 ? -12.496 10.544 -3.015 1.00 91.88 132 SER A CA 1
ATOM 1056 C C . SER A 1 132 ? -12.547 11.245 -1.652 1.00 91.88 132 SER A C 1
ATOM 1058 O O . SER A 1 132 ? -11.594 11.936 -1.290 1.00 91.88 132 SER A O 1
ATOM 1060 N N . ASN A 1 133 ? -13.596 11.012 -0.854 1.00 95.00 133 ASN A N 1
ATOM 1061 C CA . ASN A 1 133 ? -13.753 11.611 0.476 1.00 95.00 133 ASN A CA 1
ATOM 1062 C C . ASN A 1 133 ? -13.037 10.842 1.603 1.00 95.00 133 ASN A C 1
ATOM 1064 O O . ASN A 1 133 ? -12.903 11.366 2.711 1.00 95.00 133 ASN A O 1
ATOM 1068 N N . TYR A 1 134 ? -12.528 9.633 1.346 1.00 93.56 134 TYR A N 1
ATOM 1069 C CA . TYR A 1 134 ? -11.948 8.775 2.384 1.00 93.56 134 TYR A CA 1
ATOM 1070 C C . TYR A 1 134 ? -10.760 9.413 3.106 1.00 93.56 134 TYR A C 1
ATOM 1072 O O . TYR A 1 134 ? -10.682 9.401 4.331 1.00 93.56 134 TYR A O 1
ATOM 1080 N N . GLN A 1 135 ? -9.828 10.005 2.354 1.00 94.44 135 GLN A N 1
ATOM 1081 C CA . GLN A 1 135 ? -8.641 10.633 2.944 1.00 94.44 135 GLN A CA 1
ATOM 1082 C C . GLN A 1 135 ? -9.007 11.839 3.812 1.00 94.44 135 GLN A C 1
ATOM 1084 O O . GLN A 1 135 ? -8.427 12.010 4.881 1.00 94.44 135 GLN A O 1
ATOM 1089 N N . TRP A 1 136 ? -9.993 12.631 3.379 1.00 96.19 136 TRP A N 1
ATOM 1090 C CA . TRP A 1 136 ? -10.523 13.742 4.165 1.00 96.19 136 TRP A CA 1
ATOM 1091 C C . TRP A 1 136 ? -11.104 13.244 5.492 1.00 96.19 136 TRP A C 1
ATOM 1093 O O . TRP A 1 136 ? -10.728 13.753 6.545 1.00 96.19 136 TRP A O 1
ATOM 1103 N N . ALA A 1 137 ? -11.943 12.206 5.460 1.00 96.69 137 ALA A N 1
ATOM 1104 C CA . ALA A 1 137 ? -12.562 11.661 6.665 1.00 96.69 137 ALA A CA 1
ATOM 1105 C C . ALA A 1 137 ? -11.532 11.060 7.634 1.00 96.69 137 ALA A C 1
ATOM 1107 O O . ALA A 1 137 ? -11.614 11.300 8.833 1.00 96.69 137 ALA A O 1
ATOM 1108 N N . VAL A 1 138 ? -10.509 10.364 7.126 1.00 96.06 138 VAL A N 1
ATOM 1109 C CA . VAL A 1 138 ? -9.380 9.891 7.949 1.00 96.06 138 VAL A CA 1
ATOM 1110 C C . VAL A 1 138 ? -8.688 11.056 8.656 1.00 96.06 138 VAL A C 1
ATOM 1112 O O . VAL A 1 138 ? -8.406 10.963 9.847 1.00 96.06 138 VAL A O 1
ATOM 1115 N N . SER A 1 139 ? -8.417 12.155 7.945 1.00 96.38 139 SER A N 1
ATOM 1116 C CA . SER A 1 139 ? -7.797 13.342 8.541 1.00 96.38 139 SER A CA 1
ATOM 1117 C C . SER A 1 139 ? -8.678 13.997 9.604 1.00 96.38 139 SER A C 1
ATOM 1119 O O . SER A 1 139 ? -8.148 14.445 10.612 1.00 96.38 139 SER A O 1
ATOM 1121 N N . GLN A 1 140 ? -10.000 14.036 9.410 1.00 97.25 140 GLN A N 1
ATOM 1122 C CA . GLN A 1 140 ? -10.933 14.556 10.415 1.00 97.25 140 GLN A CA 1
ATOM 1123 C C . GLN A 1 140 ? -10.973 13.675 11.667 1.00 97.25 140 GLN A C 1
ATOM 1125 O O . GLN A 1 140 ? -10.837 14.187 12.771 1.00 97.25 140 GLN A O 1
ATOM 1130 N N . VAL A 1 141 ? -11.098 12.354 11.497 1.00 96.31 141 VAL A N 1
ATOM 1131 C CA . VAL A 1 141 ? -11.102 11.404 12.619 1.00 96.31 141 VAL A CA 1
ATOM 1132 C C . VAL A 1 141 ? -9.803 11.512 13.410 1.00 96.31 141 VAL A C 1
ATOM 1134 O O . VAL A 1 141 ? -9.851 11.684 14.620 1.00 96.31 141 VAL A O 1
ATOM 1137 N N . MET A 1 142 ? -8.646 11.498 12.741 1.00 95.62 142 MET A N 1
ATOM 1138 C CA . MET A 1 142 ? -7.358 11.653 13.425 1.00 95.62 142 MET A CA 1
ATOM 1139 C C . MET A 1 142 ? -7.187 13.027 14.081 1.00 95.62 142 MET A C 1
ATOM 1141 O O . MET A 1 142 ? -6.589 13.103 15.145 1.00 95.62 142 MET A O 1
ATOM 1145 N N . GLY A 1 143 ? -7.701 14.102 13.475 1.00 94.69 143 GLY A N 1
ATOM 1146 C CA . GLY A 1 143 ? -7.631 15.450 14.047 1.00 94.69 143 GLY A CA 1
ATOM 1147 C C . GLY A 1 143 ? -8.488 15.639 15.302 1.00 94.69 143 GLY A C 1
ATOM 1148 O O . GLY A 1 143 ? -8.197 16.525 16.098 1.00 94.69 143 GLY A O 1
ATOM 1149 N N . ASN A 1 144 ? -9.509 14.800 15.486 1.00 95.56 144 ASN A N 1
ATOM 1150 C CA . ASN A 1 144 ? -10.380 14.807 16.661 1.00 95.56 144 ASN A CA 1
ATOM 1151 C C . ASN A 1 144 ? -9.948 13.799 17.739 1.00 95.56 144 ASN A C 1
ATOM 1153 O O . ASN A 1 144 ? -10.572 13.748 18.797 1.00 95.56 144 ASN A O 1
ATOM 1157 N N . MET A 1 145 ? -8.923 12.983 17.475 1.00 96.00 145 MET A N 1
ATOM 1158 C CA . MET A 1 145 ? -8.398 12.044 18.462 1.00 96.00 145 MET A CA 1
ATOM 1159 C C . MET A 1 145 ? -7.639 12.786 19.558 1.00 96.00 145 MET A C 1
ATOM 1161 O O . MET A 1 145 ? -6.907 13.743 19.309 1.00 96.00 145 MET A O 1
ATOM 1165 N N . THR A 1 146 ? -7.796 12.303 20.783 1.00 95.88 146 THR A N 1
ATOM 1166 C CA . THR A 1 146 ? -6.988 12.748 21.918 1.00 95.88 146 THR A CA 1
ATOM 1167 C C . THR A 1 146 ? -5.549 12.245 21.799 1.00 95.88 146 THR A C 1
ATOM 1169 O O . THR A 1 146 ? -5.281 11.244 21.133 1.00 95.88 146 THR A O 1
ATOM 1172 N N . GLU A 1 147 ? -4.618 12.895 22.503 1.00 94.06 147 GLU A N 1
ATOM 1173 C CA . GLU A 1 147 ? -3.213 12.460 22.548 1.00 94.06 147 GLU A CA 1
ATOM 1174 C C . GLU A 1 147 ? -3.083 10.998 23.007 1.00 94.06 147 GLU A C 1
ATOM 1176 O O . GLU A 1 147 ? -2.354 10.213 22.409 1.00 94.06 147 GLU A O 1
ATOM 1181 N N . ALA A 1 148 ? -3.877 10.595 24.006 1.00 94.94 148 ALA A N 1
ATOM 1182 C CA . ALA A 1 148 ? -3.897 9.222 24.502 1.00 94.94 148 ALA A CA 1
ATOM 1183 C C . ALA A 1 148 ? -4.359 8.212 23.434 1.00 94.94 148 ALA A C 1
ATOM 1185 O O . ALA A 1 148 ? -3.798 7.124 23.322 1.00 94.94 148 ALA A O 1
ATOM 1186 N N . GLU A 1 149 ? -5.360 8.557 22.617 1.00 94.50 149 GLU A N 1
ATOM 1187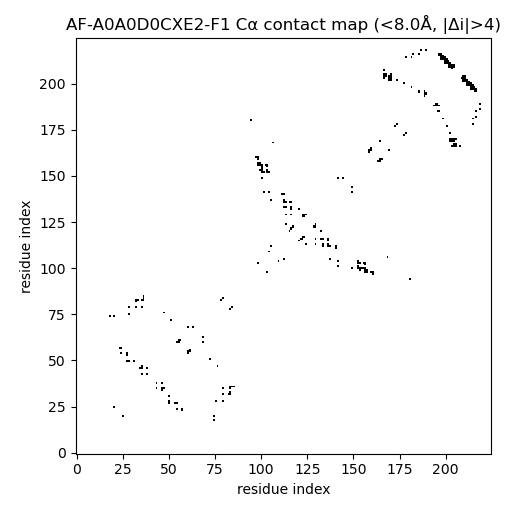 C CA . GLU A 1 149 ? -5.804 7.691 21.518 1.00 94.50 149 GLU A CA 1
ATOM 1188 C C . GLU A 1 149 ? -4.752 7.577 20.404 1.00 94.50 149 GLU A C 1
ATOM 1190 O O . GLU A 1 149 ? -4.630 6.519 19.779 1.00 94.50 149 GLU A O 1
ATOM 1195 N N . LEU A 1 150 ? -4.003 8.652 20.132 1.00 94.25 150 LEU A N 1
ATOM 1196 C CA . LEU A 1 150 ? -2.903 8.636 19.164 1.00 94.25 150 LEU A CA 1
ATOM 1197 C C . LEU A 1 150 ? -1.741 7.770 19.666 1.00 94.25 150 LEU A C 1
ATOM 1199 O O . LEU A 1 150 ? -1.239 6.937 18.907 1.00 94.25 150 LEU A O 1
ATOM 1203 N N . GLU A 1 151 ? -1.379 7.890 20.945 1.00 94.19 151 GLU A N 1
ATOM 1204 C CA . GLU A 1 151 ? -0.356 7.057 21.583 1.00 94.19 151 GLU A CA 1
ATOM 1205 C C . GLU A 1 151 ? -0.747 5.567 21.559 1.00 94.19 151 GLU A C 1
ATOM 1207 O O . GLU A 1 151 ? 0.066 4.703 21.225 1.00 94.19 151 GLU A O 1
ATOM 1212 N N . GLU A 1 152 ? -2.014 5.240 21.833 1.00 94.31 152 GLU A N 1
ATOM 1213 C CA . GLU A 1 152 ? -2.514 3.864 21.726 1.00 94.31 152 GLU A CA 1
ATOM 1214 C C . GLU A 1 152 ? -2.469 3.331 20.288 1.00 94.31 152 GLU A C 1
ATOM 1216 O O . GLU A 1 152 ? -2.124 2.167 20.059 1.00 94.31 152 GLU A O 1
ATOM 1221 N N . ALA A 1 153 ? -2.746 4.169 19.288 1.00 94.62 153 ALA A N 1
ATOM 1222 C CA . ALA A 1 153 ? -2.581 3.778 17.892 1.00 94.62 153 ALA A CA 1
ATOM 1223 C C . ALA A 1 153 ? -1.107 3.518 17.526 1.00 94.62 153 ALA A C 1
ATOM 1225 O O . ALA A 1 153 ? -0.825 2.588 16.762 1.00 94.62 153 ALA A O 1
ATOM 1226 N N . GLU A 1 154 ? -0.162 4.290 18.069 1.00 94.81 154 GLU A N 1
ATOM 1227 C CA . GLU A 1 154 ? 1.278 4.051 17.904 1.00 94.81 154 GLU A CA 1
ATOM 1228 C C . GLU A 1 154 ? 1.723 2.743 18.556 1.00 94.81 154 GLU A C 1
ATOM 1230 O O . GLU A 1 154 ? 2.349 1.912 17.889 1.00 94.81 154 GLU A O 1
ATOM 1235 N N . LYS A 1 155 ? 1.332 2.498 19.811 1.00 93.31 155 LYS A N 1
ATOM 1236 C CA . LYS A 1 155 ? 1.581 1.219 20.496 1.00 93.31 155 LYS A CA 1
ATOM 1237 C C . LYS A 1 155 ? 0.971 0.050 19.730 1.00 93.31 155 LYS A C 1
ATOM 1239 O O . LYS A 1 155 ? 1.624 -0.977 19.536 1.00 93.31 155 LYS A O 1
ATOM 1244 N N . GLY A 1 156 ? -0.251 0.219 19.227 1.00 94.25 156 GLY A N 1
ATOM 1245 C CA . GLY A 1 156 ? -0.918 -0.755 18.368 1.00 94.25 156 GLY A CA 1
ATOM 1246 C C . GLY A 1 156 ? -0.101 -1.066 17.116 1.00 94.25 156 GLY A C 1
ATOM 1247 O O . GLY A 1 156 ? 0.080 -2.232 16.769 1.00 94.25 156 GLY A O 1
ATOM 1248 N N . ALA A 1 157 ? 0.462 -0.043 16.472 1.00 93.00 157 ALA A N 1
ATOM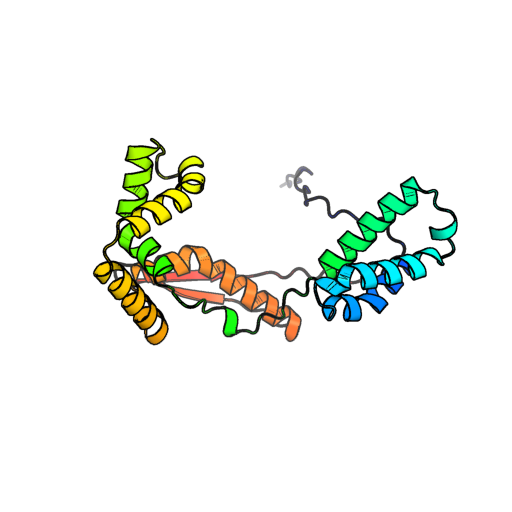 1249 C CA . ALA A 1 157 ? 1.296 -0.216 15.289 1.00 93.00 157 ALA A CA 1
ATOM 1250 C C . ALA A 1 157 ? 2.595 -0.963 15.615 1.00 93.00 157 ALA A C 1
ATOM 1252 O O . ALA A 1 157 ? 2.957 -1.896 14.896 1.00 93.00 157 ALA A O 1
ATOM 1253 N N . MET A 1 158 ? 3.262 -0.609 16.720 1.00 90.56 158 MET A N 1
ATOM 1254 C CA . MET A 1 158 ? 4.444 -1.328 17.206 1.00 90.56 158 MET A CA 1
ATOM 1255 C C . MET A 1 158 ? 4.127 -2.804 17.452 1.00 90.56 158 MET A C 1
ATOM 1257 O O . MET A 1 158 ? 4.834 -3.669 16.937 1.00 90.56 158 MET A O 1
ATOM 1261 N N . ARG A 1 159 ? 3.016 -3.097 18.137 1.00 91.75 159 ARG A N 1
ATOM 1262 C CA . ARG A 1 159 ? 2.574 -4.468 18.411 1.00 91.75 159 ARG A CA 1
ATOM 1263 C C . ARG A 1 159 ? 2.275 -5.253 17.135 1.00 91.75 159 ARG A C 1
ATOM 1265 O O . ARG A 1 159 ? 2.684 -6.402 17.005 1.00 91.75 159 ARG A O 1
ATOM 1272 N N . TRP A 1 160 ? 1.581 -4.648 16.171 1.00 93.38 160 TRP A N 1
ATOM 1273 C CA . TRP A 1 160 ? 1.272 -5.314 14.900 1.00 93.38 160 TRP A CA 1
ATOM 1274 C C . TRP A 1 160 ? 2.530 -5.606 14.078 1.00 93.38 160 TRP A C 1
ATOM 1276 O O . TRP A 1 160 ? 2.542 -6.575 13.321 1.00 93.38 160 TRP A O 1
ATOM 1286 N N . ASN A 1 161 ? 3.570 -4.780 14.220 1.00 88.12 161 ASN A N 1
ATOM 1287 C CA . ASN A 1 161 ? 4.868 -4.981 13.579 1.00 88.12 161 ASN A CA 1
ATOM 1288 C C . ASN A 1 161 ? 5.727 -6.045 14.268 1.00 88.12 161 ASN A C 1
ATOM 1290 O O . ASN A 1 161 ? 6.468 -6.741 13.578 1.00 88.12 161 ASN A O 1
ATOM 1294 N N . SER A 1 162 ? 5.664 -6.158 15.598 1.00 87.06 162 SER A N 1
ATOM 1295 C CA . SER A 1 162 ? 6.452 -7.134 16.362 1.00 87.06 162 SER A CA 1
ATOM 1296 C C . SER A 1 162 ? 5.820 -8.524 16.386 1.00 87.06 162 SER A C 1
ATOM 1298 O O . SER A 1 162 ? 6.529 -9.524 16.375 1.00 87.06 162 SER A O 1
ATOM 1300 N N . GLU A 1 163 ? 4.490 -8.587 16.441 1.00 89.44 163 GLU A N 1
ATOM 1301 C CA . GLU A 1 163 ? 3.721 -9.827 16.497 1.00 89.44 163 GLU A CA 1
ATOM 1302 C C . GLU A 1 163 ? 3.048 -10.070 15.139 1.00 89.44 163 GLU A C 1
ATOM 1304 O O . GLU A 1 163 ? 3.623 -10.657 14.223 1.00 89.44 163 GLU A O 1
ATOM 1309 N N . ARG A 1 164 ? 1.795 -9.626 15.018 1.00 87.88 164 ARG A N 1
ATOM 1310 C CA . ARG A 1 164 ? 0.964 -9.645 13.815 1.00 87.88 164 ARG A CA 1
ATOM 1311 C C . ARG A 1 164 ? -0.286 -8.796 14.064 1.00 87.88 164 ARG A C 1
ATOM 1313 O O . ARG A 1 164 ? -0.703 -8.660 15.215 1.00 87.88 164 ARG A O 1
ATOM 1320 N N . PRO A 1 165 ? -0.922 -8.247 13.019 1.00 92.25 165 PRO A N 1
ATOM 1321 C CA . PRO A 1 165 ? -2.181 -7.529 13.179 1.00 92.25 165 PRO A CA 1
ATOM 1322 C C . PRO A 1 165 ? -3.345 -8.491 13.518 1.00 92.25 165 PRO A C 1
ATOM 1324 O O . PRO A 1 165 ? -3.200 -9.705 13.368 1.00 92.25 165 PRO A O 1
ATOM 1327 N N . PRO A 1 166 ? -4.517 -7.993 13.949 1.00 92.50 166 PRO A N 1
ATOM 1328 C CA . PRO A 1 166 ? -5.701 -8.809 14.223 1.00 92.50 166 PRO A CA 1
ATOM 1329 C C . PRO A 1 166 ? -6.152 -9.641 13.017 1.00 92.50 166 PRO A C 1
ATOM 1331 O O . PRO A 1 166 ? -5.899 -9.259 11.872 1.00 92.50 166 PRO A O 1
ATOM 1334 N N . LEU A 1 167 ? -6.876 -10.742 13.257 1.00 92.06 167 LEU A N 1
ATOM 1335 C CA . LEU A 1 167 ? -7.331 -11.653 12.194 1.00 92.06 167 LEU A CA 1
ATOM 1336 C C . LEU A 1 167 ? -8.157 -10.949 11.114 1.00 92.06 167 LEU A C 1
ATOM 1338 O O . LEU A 1 167 ? -7.897 -11.164 9.938 1.00 92.06 167 LEU A O 1
ATOM 1342 N N . VAL A 1 168 ? -9.059 -10.035 11.484 1.00 90.88 168 VAL A N 1
ATOM 1343 C CA . VAL A 1 168 ? -9.805 -9.195 10.524 1.00 90.88 168 VAL A CA 1
ATOM 1344 C C . VAL A 1 168 ? -8.882 -8.425 9.578 1.00 90.88 168 VAL A C 1
ATOM 1346 O O . VAL A 1 168 ? -9.087 -8.390 8.366 1.00 90.88 168 VAL A O 1
ATOM 1349 N N . VAL A 1 169 ? -7.807 -7.847 10.113 1.00 90.88 169 VAL A N 1
ATOM 1350 C CA . VAL A 1 169 ? -6.844 -7.075 9.326 1.00 90.88 169 VAL A CA 1
ATOM 1351 C C . VAL A 1 169 ? -5.998 -7.999 8.451 1.00 90.88 169 VAL A C 1
ATOM 1353 O O . VAL A 1 169 ? -5.726 -7.659 7.297 1.00 90.88 169 VAL A O 1
ATOM 1356 N N . GLN A 1 170 ? -5.602 -9.167 8.967 1.00 91.44 170 GLN A N 1
ATOM 1357 C CA . GLN A 1 170 ? -4.892 -10.190 8.195 1.00 91.44 170 GLN A CA 1
ATOM 1358 C C . GLN A 1 170 ? -5.754 -10.708 7.038 1.00 91.44 170 GLN A C 1
ATOM 1360 O O . GLN A 1 170 ? -5.287 -10.724 5.902 1.00 91.44 170 GLN A O 1
ATOM 1365 N N . ALA A 1 171 ? -7.011 -11.063 7.308 1.00 91.19 171 ALA A N 1
ATOM 1366 C CA . ALA A 1 171 ? -7.956 -11.591 6.334 1.00 91.19 171 ALA A CA 1
ATOM 1367 C C . ALA A 1 171 ? -8.257 -10.580 5.223 1.00 91.19 171 ALA A C 1
ATOM 1369 O O . ALA A 1 171 ? -8.165 -10.917 4.042 1.00 91.19 171 ALA A O 1
ATOM 1370 N N . ASP A 1 172 ? -8.538 -9.323 5.581 1.00 89.00 172 ASP A N 1
ATOM 1371 C CA . ASP A 1 172 ? -8.748 -8.251 4.605 1.00 89.00 172 ASP A CA 1
ATOM 1372 C C . ASP A 1 172 ? -7.492 -8.009 3.754 1.00 89.00 172 ASP A C 1
ATOM 1374 O O . ASP A 1 172 ? -7.576 -7.876 2.529 1.00 89.00 172 ASP A O 1
ATOM 1378 N N . THR A 1 173 ? -6.313 -8.000 4.383 1.00 88.50 173 THR A N 1
ATOM 1379 C CA . THR A 1 173 ? -5.044 -7.813 3.670 1.00 88.50 173 THR A CA 1
ATOM 1380 C C . THR A 1 173 ? -4.775 -8.978 2.719 1.00 88.50 173 THR A C 1
ATOM 1382 O O . THR A 1 173 ? -4.415 -8.741 1.567 1.00 88.50 173 THR A O 1
ATOM 1385 N N . ALA A 1 174 ? -4.997 -10.222 3.144 1.00 89.06 174 ALA A N 1
ATOM 1386 C CA . ALA A 1 174 ? -4.849 -11.399 2.294 1.00 89.06 174 ALA A CA 1
ATOM 1387 C C . ALA A 1 174 ? -5.807 -11.348 1.092 1.00 89.06 174 ALA A C 1
ATOM 1389 O O . ALA A 1 174 ? -5.363 -11.493 -0.047 1.00 89.06 174 ALA A O 1
ATOM 1390 N N . ALA A 1 175 ? -7.084 -11.023 1.316 1.00 87.50 175 ALA A N 1
ATOM 1391 C CA . ALA A 1 175 ? -8.089 -10.933 0.257 1.00 87.50 175 ALA A CA 1
ATOM 1392 C C . ALA A 1 175 ? -7.749 -9.873 -0.809 1.00 87.50 175 ALA A C 1
ATOM 1394 O O . ALA A 1 175 ? -7.884 -10.124 -2.007 1.00 87.50 175 ALA A O 1
ATOM 1395 N N . HIS A 1 176 ? -7.267 -8.695 -0.397 1.00 84.25 176 HIS A N 1
ATOM 1396 C CA . HIS A 1 176 ? -7.022 -7.580 -1.321 1.00 84.25 176 HIS A CA 1
ATOM 1397 C C . HIS A 1 176 ? -5.593 -7.526 -1.878 1.00 84.25 176 HIS A C 1
ATOM 1399 O O . HIS A 1 176 ? -5.370 -6.971 -2.959 1.00 84.25 176 HIS A O 1
ATOM 1405 N N . LYS A 1 177 ? -4.603 -8.053 -1.147 1.00 84.62 177 LYS A N 1
ATOM 1406 C CA . LYS A 1 177 ? -3.173 -7.939 -1.485 1.00 84.62 177 LYS A CA 1
ATOM 1407 C C . LYS A 1 177 ? -2.485 -9.275 -1.742 1.00 84.62 177 LYS A C 1
ATOM 1409 O O . LYS A 1 177 ? -1.461 -9.254 -2.424 1.00 84.62 177 LYS A O 1
ATOM 1414 N N . GLY A 1 178 ? -3.038 -10.410 -1.306 1.00 86.00 178 GLY A N 1
ATOM 1415 C CA . GLY A 1 178 ? -2.437 -11.743 -1.481 1.00 86.00 178 GLY A CA 1
ATOM 1416 C C . GLY A 1 178 ? -2.033 -12.010 -2.930 1.00 86.00 178 GLY A C 1
ATOM 1417 O O . GLY A 1 178 ? -0.851 -12.128 -3.245 1.00 86.00 178 GLY A O 1
ATOM 1418 N N . LYS A 1 179 ? -2.979 -11.860 -3.870 1.00 85.69 179 LYS A N 1
ATOM 1419 C CA . LYS A 1 179 ? -2.707 -11.972 -5.317 1.00 85.69 179 LYS A CA 1
ATOM 1420 C C . LYS A 1 179 ? -1.563 -11.071 -5.799 1.00 85.69 179 LYS A C 1
ATOM 1422 O O . LYS A 1 179 ? -0.791 -11.466 -6.676 1.00 85.69 179 LYS A O 1
ATOM 1427 N N . GLN A 1 180 ? -1.467 -9.842 -5.286 1.00 84.50 180 GLN A N 1
ATOM 1428 C CA . GLN A 1 180 ? -0.408 -8.904 -5.667 1.00 84.50 180 GLN A CA 1
ATOM 1429 C C . GLN A 1 180 ? 0.959 -9.401 -5.180 1.00 84.50 180 GLN A C 1
ATOM 1431 O O . GLN A 1 180 ? 1.924 -9.359 -5.950 1.00 84.50 180 GLN A O 1
ATOM 1436 N N . TYR A 1 181 ? 1.032 -9.898 -3.944 1.00 84.81 181 TYR A N 1
ATOM 1437 C CA . TYR A 1 181 ? 2.238 -10.503 -3.385 1.00 84.81 181 TYR A CA 1
ATOM 1438 C C . TYR A 1 181 ? 2.637 -11.767 -4.143 1.00 84.81 181 TYR A C 1
ATOM 1440 O O . TYR A 1 181 ? 3.765 -11.837 -4.636 1.00 84.81 181 TYR A O 1
ATOM 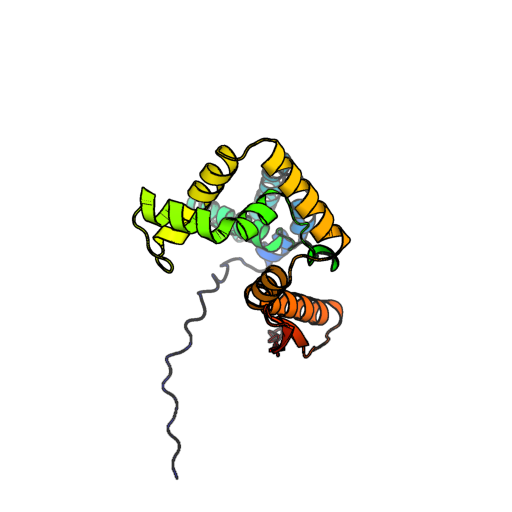1448 N N . ALA A 1 182 ? 1.698 -12.688 -4.364 1.00 87.19 182 ALA A N 1
ATOM 1449 C CA . ALA A 1 182 ? 1.910 -13.901 -5.144 1.00 87.19 182 ALA A CA 1
ATOM 1450 C C . ALA A 1 182 ? 2.461 -13.589 -6.545 1.00 87.19 182 ALA A C 1
ATOM 1452 O O . ALA A 1 182 ? 3.456 -14.164 -6.989 1.00 87.19 182 ALA A O 1
ATOM 1453 N N . ARG A 1 183 ? 1.863 -12.605 -7.232 1.00 86.06 183 ARG A N 1
ATOM 1454 C CA . ARG A 1 183 ? 2.296 -12.181 -8.569 1.00 86.06 183 ARG A CA 1
ATOM 1455 C C . ARG A 1 183 ? 3.713 -11.624 -8.558 1.00 86.06 183 ARG A C 1
ATOM 1457 O O . ARG A 1 183 ? 4.488 -11.914 -9.473 1.00 86.06 183 ARG A O 1
ATOM 1464 N N . LYS A 1 184 ? 4.045 -10.782 -7.576 1.00 84.25 184 LYS A N 1
ATOM 1465 C CA . LYS A 1 184 ? 5.378 -10.180 -7.462 1.00 84.25 184 LYS A CA 1
ATOM 1466 C C . LYS A 1 184 ? 6.421 -11.260 -7.174 1.00 84.25 184 LYS A C 1
ATOM 1468 O O . LYS A 1 184 ? 7.421 -11.296 -7.885 1.00 84.25 184 LYS A O 1
ATOM 1473 N N . PHE A 1 185 ? 6.149 -12.167 -6.236 1.00 84.75 185 PHE A N 1
ATOM 1474 C CA . PHE A 1 185 ? 7.011 -13.308 -5.929 1.00 84.75 185 PHE A CA 1
ATOM 1475 C C . PHE A 1 185 ? 7.268 -14.166 -7.172 1.00 84.75 185 PHE A C 1
ATOM 1477 O O . PHE A 1 185 ? 8.420 -14.348 -7.564 1.00 84.75 185 PHE A O 1
ATOM 1484 N N . ALA A 1 186 ? 6.206 -14.596 -7.862 1.00 87.56 186 ALA A N 1
ATOM 1485 C CA . ALA A 1 186 ? 6.322 -15.395 -9.081 1.00 87.56 186 ALA A CA 1
ATOM 1486 C C . ALA A 1 186 ? 7.112 -14.674 -10.183 1.00 87.56 186 ALA A C 1
ATOM 1488 O O . ALA A 1 186 ? 7.954 -15.273 -10.849 1.00 87.56 186 ALA A O 1
ATOM 1489 N N . SER A 1 187 ? 6.885 -13.367 -10.347 1.00 83.88 187 SER A N 1
ATOM 1490 C CA . SER A 1 187 ? 7.622 -12.554 -11.320 1.00 83.88 187 SER A CA 1
ATOM 1491 C C . SER A 1 187 ? 9.114 -12.476 -10.994 1.00 83.88 187 SER A C 1
ATOM 1493 O O . SER A 1 187 ? 9.932 -12.490 -11.911 1.00 83.88 187 SER A O 1
ATOM 1495 N N . THR A 1 188 ? 9.478 -12.368 -9.714 1.00 84.00 188 THR A N 1
ATOM 1496 C CA . THR A 1 188 ? 10.880 -12.342 -9.279 1.00 84.00 188 THR A CA 1
ATOM 1497 C C . THR A 1 188 ? 11.549 -13.696 -9.510 1.00 84.00 188 THR A C 1
ATOM 1499 O O . THR A 1 188 ? 12.616 -13.728 -10.117 1.00 84.00 188 THR A O 1
ATOM 1502 N N . MET A 1 189 ? 10.895 -14.798 -9.127 1.00 84.62 189 MET A N 1
ATOM 1503 C CA . MET A 1 189 ? 11.412 -16.162 -9.321 1.00 84.62 189 MET A CA 1
ATOM 1504 C C . MET A 1 189 ? 11.659 -16.490 -10.795 1.00 84.62 189 MET A C 1
ATOM 1506 O O . MET A 1 189 ? 12.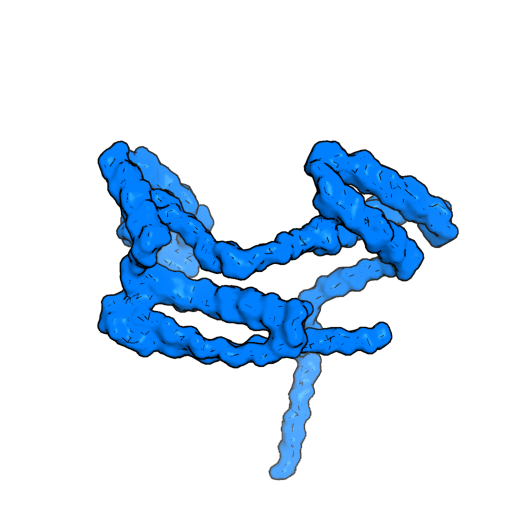702 -17.040 -11.148 1.00 84.62 189 MET A O 1
ATOM 1510 N N . TRP A 1 190 ? 10.749 -16.076 -11.678 1.00 84.25 190 TRP A N 1
ATOM 1511 C CA . TRP A 1 190 ? 10.958 -16.219 -13.116 1.00 84.25 190 TRP A CA 1
ATOM 1512 C C . TRP A 1 190 ? 12.154 -15.401 -13.610 1.00 84.25 190 TRP A C 1
ATOM 1514 O O . TRP A 1 190 ? 13.019 -15.921 -14.306 1.00 84.25 190 TRP A O 1
ATOM 1524 N N . LYS A 1 191 ? 12.227 -14.115 -13.249 1.00 79.69 191 LYS A N 1
ATOM 1525 C CA . LYS A 1 191 ? 13.263 -13.211 -13.770 1.00 79.69 191 LYS A CA 1
ATOM 1526 C C . LYS A 1 191 ? 14.669 -13.552 -13.297 1.00 79.69 191 LYS A C 1
ATOM 1528 O O . LYS A 1 191 ? 15.607 -13.368 -14.060 1.00 79.69 191 LYS A O 1
ATOM 1533 N N . GLN A 1 192 ? 14.815 -13.961 -12.041 1.00 78.50 192 GLN A N 1
ATOM 1534 C CA . GLN A 1 192 ? 16.128 -14.208 -11.446 1.00 78.50 192 GLN A CA 1
ATOM 1535 C C . GLN A 1 192 ? 16.595 -15.648 -11.648 1.00 78.50 192 GLN A C 1
ATOM 1537 O O . GLN A 1 192 ? 17.792 -15.877 -11.767 1.00 78.50 192 GLN A O 1
ATOM 1542 N N . CYS A 1 193 ? 15.667 -16.608 -11.693 1.00 82.19 193 CYS A N 1
ATOM 1543 C CA . CYS A 1 193 ? 16.006 -18.031 -11.657 1.00 82.19 193 CYS A CA 1
ATOM 1544 C C . CYS A 1 193 ? 15.391 -18.846 -12.807 1.00 82.19 193 CYS A C 1
ATOM 1546 O O . CYS A 1 193 ? 15.573 -20.057 -12.846 1.00 82.19 193 CYS A O 1
ATOM 1548 N N . GLY A 1 194 ? 14.612 -18.238 -13.713 1.00 81.75 194 GLY A N 1
ATOM 1549 C CA . GLY A 1 194 ? 13.880 -18.971 -14.757 1.00 81.75 194 GLY A CA 1
ATOM 1550 C C . GLY A 1 194 ? 12.794 -19.908 -14.211 1.00 81.75 194 GLY A C 1
ATOM 1551 O O . GLY A 1 194 ? 12.290 -20.770 -14.929 1.00 81.75 194 GLY A O 1
ATOM 1552 N N . MET A 1 195 ? 12.422 -19.765 -12.934 1.00 86.56 195 MET A N 1
ATOM 1553 C CA . MET A 1 195 ? 11.516 -20.690 -12.257 1.00 86.56 195 MET A CA 1
ATOM 1554 C C . MET A 1 195 ? 10.052 -20.351 -12.520 1.00 86.56 195 MET A C 1
ATOM 1556 O O . MET A 1 195 ? 9.629 -19.196 -12.445 1.00 86.56 195 MET A O 1
ATOM 1560 N N . ARG A 1 196 ? 9.246 -21.390 -12.752 1.00 87.44 196 ARG A N 1
ATOM 1561 C CA . ARG A 1 196 ? 7.784 -21.305 -12.696 1.00 87.44 196 ARG A CA 1
ATOM 1562 C C . ARG A 1 196 ? 7.325 -21.769 -11.320 1.00 87.44 196 ARG A C 1
ATOM 1564 O O . ARG A 1 196 ? 7.775 -22.807 -10.847 1.00 87.44 196 ARG A O 1
ATOM 1571 N N . VAL A 1 197 ? 6.430 -21.012 -10.693 1.00 86.50 197 VAL A N 1
ATOM 1572 C CA . VAL A 1 197 ? 5.913 -21.317 -9.353 1.00 86.50 197 VAL A CA 1
ATOM 1573 C C . VAL A 1 197 ? 4.392 -21.425 -9.373 1.00 86.50 197 VAL A C 1
ATOM 1575 O O . VAL A 1 197 ? 3.711 -20.649 -10.049 1.00 86.50 197 VAL A O 1
ATOM 1578 N N . VAL A 1 198 ? 3.867 -22.384 -8.614 1.00 88.69 198 VAL A N 1
ATOM 1579 C CA . VAL A 1 198 ? 2.448 -22.479 -8.257 1.00 88.69 198 VAL A CA 1
ATOM 1580 C C . VAL A 1 198 ? 2.334 -22.039 -6.807 1.00 88.69 198 VAL A C 1
ATOM 1582 O O . VAL A 1 198 ? 3.079 -22.533 -5.965 1.00 88.69 198 VAL A O 1
ATOM 1585 N N . ILE A 1 199 ? 1.438 -21.095 -6.520 1.00 89.81 199 ILE A N 1
ATOM 1586 C CA . ILE A 1 199 ? 1.305 -20.518 -5.179 1.00 89.81 199 ILE A CA 1
ATOM 1587 C C . ILE A 1 199 ? -0.062 -20.900 -4.625 1.00 89.81 199 ILE A C 1
ATOM 1589 O O . ILE A 1 199 ? -1.096 -20.591 -5.225 1.00 89.81 199 ILE A O 1
ATOM 1593 N N . LEU A 1 200 ? -0.042 -21.585 -3.485 1.00 91.88 200 LEU A N 1
ATOM 1594 C CA . LEU A 1 200 ? -1.203 -21.847 -2.647 1.00 91.88 200 LEU A CA 1
ATOM 1595 C C . LEU A 1 200 ? -1.106 -20.930 -1.432 1.00 91.88 200 LEU A C 1
ATOM 1597 O O . LEU A 1 200 ? -0.119 -20.966 -0.703 1.00 91.88 200 LEU A O 1
ATOM 1601 N N . GLU A 1 201 ? -2.116 -20.093 -1.245 1.00 89.94 201 GLU A N 1
ATOM 1602 C CA . GLU A 1 201 ? -2.228 -19.187 -0.109 1.00 89.94 201 GLU A CA 1
ATOM 1603 C C . GLU A 1 201 ? -3.331 -19.699 0.804 1.00 89.94 201 GLU A C 1
ATOM 1605 O O . GLU A 1 201 ? -4.421 -20.016 0.326 1.00 89.94 201 GLU A O 1
ATOM 1610 N N . ALA A 1 202 ? -3.054 -19.763 2.103 1.00 92.69 202 ALA A N 1
ATOM 1611 C CA . ALA A 1 202 ? -4.051 -20.060 3.115 1.00 92.69 202 ALA A CA 1
ATOM 1612 C C . ALA A 1 202 ? -3.979 -19.017 4.231 1.00 92.69 202 ALA A C 1
ATOM 1614 O O . ALA A 1 202 ? -2.887 -18.640 4.659 1.00 92.69 202 ALA A O 1
ATOM 1615 N N . TRP A 1 203 ? -5.131 -18.539 4.687 1.00 92.31 203 TRP A N 1
ATOM 1616 C CA . TRP A 1 203 ? -5.226 -17.590 5.795 1.00 92.31 203 TRP A CA 1
ATOM 1617 C C . TRP A 1 203 ? -6.501 -17.829 6.596 1.00 92.31 203 TRP 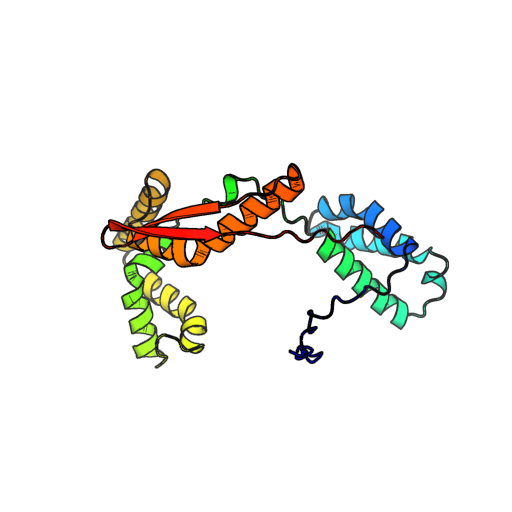A C 1
ATOM 1619 O O . TRP A 1 203 ? -7.463 -18.396 6.086 1.00 92.31 203 TRP A O 1
ATOM 1629 N N . LEU A 1 204 ? -6.510 -17.390 7.852 1.00 93.38 204 LEU A N 1
ATOM 1630 C CA . LEU A 1 204 ? -7.707 -17.432 8.686 1.00 93.38 204 LEU A CA 1
ATOM 1631 C C . LEU A 1 204 ? -8.585 -16.214 8.401 1.00 93.38 204 LEU A C 1
ATOM 1633 O O . LEU A 1 204 ? -8.076 -15.097 8.284 1.00 93.38 204 LEU A O 1
ATOM 1637 N N . ASN A 1 205 ? -9.895 -16.425 8.299 1.00 90.31 205 ASN A N 1
ATOM 1638 C CA . ASN A 1 205 ? -10.864 -15.337 8.359 1.00 90.31 205 ASN A CA 1
ATOM 1639 C C . ASN A 1 205 ? -11.134 -14.918 9.819 1.00 90.31 205 ASN A C 1
ATOM 1641 O O . ASN A 1 205 ? -10.534 -15.436 10.761 1.00 90.31 205 ASN A O 1
ATOM 1645 N N . GLU A 1 206 ? -12.043 -13.963 10.008 1.00 86.94 206 GLU A N 1
ATOM 1646 C CA . GLU A 1 206 ? -12.441 -13.471 11.337 1.00 86.94 206 GLU A CA 1
ATOM 1647 C C . GLU A 1 206 ? -13.044 -14.556 12.237 1.00 86.94 206 GLU A C 1
ATOM 1649 O O . GLU A 1 206 ? -12.899 -14.485 13.451 1.00 86.94 206 GLU A O 1
ATOM 1654 N N . ALA A 1 207 ? -13.675 -15.569 11.641 1.00 91.62 207 ALA A N 1
ATOM 1655 C CA . ALA A 1 207 ? -14.265 -16.713 12.331 1.00 91.62 207 ALA A CA 1
ATOM 1656 C C . ALA A 1 207 ? -13.270 -17.874 12.521 1.00 91.62 207 ALA A C 1
ATOM 1658 O O . ALA A 1 207 ? -13.690 -19.005 12.752 1.00 91.62 207 ALA A O 1
ATOM 1659 N N . GLU A 1 208 ? -11.966 -17.617 12.362 1.00 90.19 208 GLU A N 1
ATOM 1660 C CA . GLU A 1 208 ? -10.893 -18.617 12.452 1.00 90.19 208 GLU A CA 1
ATOM 1661 C C . GLU A 1 208 ? -11.044 -19.791 11.469 1.00 90.19 208 GLU A C 1
ATOM 1663 O O . GLU A 1 208 ? -10.475 -20.867 11.649 1.00 90.19 208 GLU A O 1
ATOM 1668 N N . GLN A 1 209 ? -11.779 -19.586 10.378 1.00 92.38 209 GLN A N 1
ATOM 1669 C CA . GLN A 1 209 ? -11.903 -20.574 9.317 1.00 92.38 209 GLN A CA 1
ATOM 1670 C C . GLN A 1 209 ? -10.783 -20.382 8.302 1.00 92.38 209 GLN A C 1
ATOM 1672 O O . GLN A 1 209 ? -10.440 -19.258 7.923 1.00 92.38 209 GLN A O 1
ATOM 1677 N N . VAL A 1 210 ? -10.235 -21.497 7.825 1.00 94.25 210 VAL A N 1
ATOM 1678 C CA . VAL A 1 210 ? -9.183 -21.490 6.811 1.00 94.25 210 VAL A CA 1
ATOM 1679 C C . VAL A 1 210 ? -9.783 -21.166 5.445 1.00 94.25 210 VAL A C 1
ATOM 1681 O O . VAL A 1 210 ? -10.577 -21.926 4.894 1.00 94.25 210 VAL A O 1
ATOM 1684 N N . MET A 1 211 ? -9.342 -20.053 4.876 1.00 93.06 211 MET A N 1
ATOM 1685 C CA . MET A 1 211 ? -9.570 -19.666 3.491 1.00 93.06 211 MET A CA 1
ATOM 1686 C C . MET A 1 211 ? -8.376 -20.103 2.654 1.00 93.06 211 MET A C 1
ATOM 1688 O O . MET A 1 211 ? -7.238 -19.997 3.107 1.00 93.06 211 MET A O 1
ATOM 1692 N N . VAL A 1 212 ? -8.622 -20.568 1.428 1.00 90.00 212 VAL A N 1
ATOM 1693 C CA . VAL A 1 212 ? -7.566 -21.008 0.507 1.00 90.00 212 VAL A CA 1
ATOM 1694 C C . VAL A 1 212 ? -7.738 -20.330 -0.844 1.00 90.00 212 VAL A C 1
ATOM 1696 O O . VAL A 1 212 ? -8.847 -20.203 -1.360 1.00 90.00 212 VAL A O 1
ATOM 1699 N N . SER A 1 213 ? -6.634 -19.908 -1.449 1.00 85.94 213 SER A N 1
ATOM 1700 C CA . SER A 1 213 ? -6.588 -19.437 -2.831 1.00 85.94 213 SER A CA 1
ATOM 1701 C C . SER A 1 213 ? -5.418 -20.057 -3.576 1.00 85.94 213 SER A C 1
ATOM 1703 O O . SER A 1 213 ? -4.344 -20.278 -3.020 1.00 85.94 213 SER A O 1
ATOM 1705 N N . ARG A 1 214 ? -5.627 -20.339 -4.863 1.00 87.00 214 ARG A N 1
ATOM 1706 C CA . ARG A 1 214 ? -4.600 -20.883 -5.754 1.00 87.00 214 ARG A CA 1
ATOM 1707 C C . ARG A 1 214 ? -4.335 -19.910 -6.885 1.00 87.00 214 ARG A C 1
ATOM 1709 O O . ARG A 1 214 ? -5.246 -19.578 -7.643 1.00 87.00 214 ARG A O 1
ATOM 1716 N N . TRP A 1 215 ? -3.071 -19.552 -7.062 1.00 82.69 215 TRP A N 1
ATOM 1717 C CA . TRP A 1 215 ? -2.633 -18.705 -8.160 1.00 82.69 215 TRP A CA 1
ATOM 1718 C C . TRP A 1 215 ? -1.673 -19.450 -9.078 1.00 82.69 215 TRP A C 1
ATOM 1720 O O . TRP A 1 215 ? -0.683 -20.043 -8.645 1.00 82.69 215 TRP A O 1
ATOM 1730 N N . VAL A 1 216 ? -1.955 -19.361 -10.375 1.00 78.00 216 VAL A N 1
ATOM 1731 C CA . VAL A 1 216 ? -1.045 -19.776 -11.440 1.00 78.00 216 VAL A CA 1
ATOM 1732 C C . VAL A 1 216 ? -0.752 -18.539 -12.276 1.00 78.00 216 VAL A C 1
ATOM 1734 O O . VAL A 1 216 ? -1.650 -17.983 -12.907 1.00 78.00 216 VAL A O 1
ATOM 1737 N N . PHE A 1 217 ? 0.498 -18.079 -12.260 1.00 77.88 217 PHE A N 1
ATOM 1738 C CA . PHE A 1 217 ? 0.930 -16.937 -13.062 1.00 77.88 217 PHE A CA 1
ATOM 1739 C C . PHE A 1 217 ? 1.686 -17.439 -14.288 1.00 77.88 217 PHE A C 1
ATOM 1741 O O . PHE A 1 217 ? 2.832 -17.872 -14.187 1.00 77.88 217 PHE A O 1
ATOM 1748 N N . GLN A 1 218 ? 1.056 -17.366 -15.460 1.00 64.50 218 GLN A N 1
ATOM 1749 C CA . GLN A 1 218 ? 1.766 -17.561 -16.720 1.00 64.50 218 GLN A CA 1
ATOM 1750 C C . GLN A 1 218 ? 2.545 -16.283 -17.043 1.00 64.50 218 GLN A C 1
ATOM 1752 O O . GLN A 1 218 ? 1.963 -15.254 -17.385 1.00 64.50 218 GLN A O 1
ATOM 1757 N N . VAL A 1 219 ? 3.871 -16.326 -16.907 1.00 56.50 219 VAL A N 1
ATOM 1758 C CA . VAL A 1 219 ? 4.732 -15.275 -17.455 1.00 56.50 219 VAL A CA 1
ATOM 1759 C C . VAL A 1 219 ? 4.961 -15.617 -18.923 1.00 56.50 219 VAL A C 1
ATOM 1761 O O . VAL A 1 219 ? 5.726 -16.523 -19.243 1.00 56.50 219 VAL A O 1
ATOM 1764 N N . VAL A 1 220 ? 4.238 -14.942 -19.817 1.00 48.66 220 VAL A N 1
ATOM 1765 C CA . VAL A 1 220 ? 4.413 -15.112 -21.264 1.00 48.66 220 VAL A CA 1
ATOM 1766 C C . VAL A 1 220 ? 5.780 -14.544 -21.639 1.00 48.66 220 VAL A C 1
ATOM 1768 O O . VAL A 1 220 ? 6.020 -13.343 -21.503 1.00 48.66 220 VAL A O 1
ATOM 1771 N N . ALA A 1 221 ? 6.687 -15.412 -22.082 1.00 45.66 221 ALA A N 1
ATOM 1772 C CA . ALA A 1 221 ? 7.925 -14.990 -22.712 1.00 45.66 221 ALA A CA 1
ATOM 1773 C C . ALA A 1 221 ? 7.569 -14.333 -24.052 1.00 45.66 221 ALA A C 1
ATOM 1775 O O . ALA A 1 221 ? 6.986 -14.979 -24.921 1.00 45.66 221 ALA A O 1
ATOM 1776 N N . ARG A 1 222 ? 7.912 -13.053 -24.235 1.00 38.47 222 ARG A N 1
ATOM 1777 C CA . ARG A 1 222 ? 8.136 -12.559 -25.596 1.00 38.47 222 ARG A CA 1
ATOM 1778 C C . ARG A 1 222 ? 9.406 -13.251 -26.075 1.00 38.47 222 ARG A C 1
ATOM 1780 O O . ARG A 1 222 ? 10.461 -13.046 -25.478 1.00 38.47 222 ARG A O 1
ATOM 1787 N N . ALA A 1 223 ? 9.273 -14.117 -27.073 1.00 29.78 223 ALA A N 1
ATOM 1788 C CA . ALA A 1 223 ? 10.420 -14.643 -27.793 1.00 29.78 223 ALA A CA 1
ATOM 1789 C C . ALA A 1 223 ? 11.224 -13.460 -28.366 1.00 29.78 223 ALA A C 1
ATOM 1791 O O . ALA A 1 223 ? 10.602 -12.506 -28.847 1.00 29.78 223 ALA A O 1
ATOM 1792 N N . PRO A 1 224 ? 12.564 -13.476 -28.286 1.00 37.28 224 PRO A N 1
ATOM 1793 C CA . PRO A 1 224 ? 13.366 -12.571 -29.089 1.00 37.28 224 PRO A CA 1
ATOM 1794 C C . PRO A 1 224 ? 13.196 -12.994 -30.555 1.00 37.28 224 PRO A C 1
ATOM 1796 O O . PRO A 1 224 ? 13.437 -14.155 -30.887 1.00 37.28 224 PRO A O 1
ATOM 1799 N N . PHE A 1 225 ? 12.700 -12.076 -31.383 1.00 36.44 225 PHE A N 1
ATOM 1800 C CA . PHE A 1 225 ? 12.869 -12.129 -32.834 1.00 36.44 225 PHE A CA 1
ATOM 1801 C C . PHE A 1 225 ? 14.127 -11.341 -33.179 1.00 36.44 225 PHE A C 1
ATOM 1803 O O . PHE A 1 225 ? 14.308 -10.273 -32.546 1.00 36.44 225 PHE A O 1
#

Radius of gyration: 25.35 Å; Cα contacts (8 Å, |Δi|>4): 159; chains: 1; bounding box: 49×54×65 Å

pLDDT: mean 81.1, std 18.93, range [27.05, 97.25]

Secondary structure (DSSP, 8-state):
----PPPS--------------HHHHHHHHHHHHHHHHS-GGGHHHHHHHHHHHHHTSTTGGG--HHHHHHHHHHHHHHHHHHHS------GGGG-PPP-HHHHHHHHTHHHHHHHHHHHH-PPTTSHHHHHHHHHHHHHHHHTS-HHHHHHHHHHHHHHHHS---HHHHHHHHHHHHHHHHHHHHHHHHHHH----EEEEEEE-TTSPEEEEEEE---------